Protein AF-0000000081936475 (afdb_homodimer)

InterPro domains:
  IPR003599 Immunoglobulin domain subtype [SM00409] (30-136)
  IPR007110 Immunoglobulin-like domain [PS50835] (38-130)
  IPR013106 Immunoglobulin V-set domain [PF07686] (35-127)
  IPR013783 Immunoglobulin-like fold [G3DSA:2.60.40.10] (23-136)
  IPR036179 Immunoglobulin-like domain superfamily [SSF48726] (33-127)
  IPR051713 T-cell Activation and Immune Regulation Protein [PTHR25466] (17-130)

pLDDT: mean 79.54, std 25.13, range [19.71, 98.71]

Nearest PDB structures (foldseek):
  6yjp-assembly2_D-2  TM=8.979E-01  e=5.588E-06  Homo sapiens
  4zso-assembly1_E  TM=8.859E-01  e=8.998E-06  Homo sapiens
  6yjp-assembly1_C  TM=8.948E-01  e=1.733E-05  Homo sapiens
  6yjp-assembly3_E  TM=8.792E-01  e=2.072E-05  Homo sapiens
  3pv6-assembly1_A  TM=8.811E-01  e=2.477E-05  Homo sapiens

Organism: NCBI:txid47308

Secondary structure (DSSP, 8-state):
-----------------------------EEEEEEETT--EEE--B-PPPPTT--GGG-EEEEEEE-TT--EEEEEEEETTEEEE-STTEEE-HHHHTTTB--EEE-S--GGG-EEEEEEEEEEEEEEEEEEEEEE-HHHHTTS------/------------------------------EEEEEETT--EEE--B-PPPPTT--GGG-EEEEEEE-TT--EEEEEEEETTEEEE-STTEEE-HHHHTTTB--EEE-S--GGG-EEEEEEEEEEEEEEEEEEEEEE-HHHHTTS------

Radius of gyration: 29.64 Å; Cα contacts (8 Å, |Δi|>4): 583; chains: 2; bounding box: 50×84×93 Å

Structure (mmCIF, N/CA/C/O backbone):
data_AF-0000000081936475-model_v1
#
loop_
_entity.id
_entity.type
_entity.pdbx_description
1 polymer 'Ig-like domain-containing protein'
#
loop_
_atom_site.group_PDB
_atom_site.id
_atom_site.type_symbol
_atom_site.label_atom_id
_atom_site.label_alt_id
_atom_site.label_comp_id
_atom_site.label_asym_id
_atom_site.label_entity_id
_atom_site.label_seq_id
_atom_site.pdbx_PDB_ins_code
_atom_site.Cartn_x
_atom_site.Cartn_y
_atom_site.Cartn_z
_atom_site.occupancy
_atom_site.B_iso_or_equiv
_atom_site.auth_seq_id
_atom_site.auth_comp_id
_atom_site.auth_asym_id
_atom_site.auth_atom_id
_atom_site.pdbx_PDB_model_num
ATOM 1 N N . ASN A 1 1 ? 34.699 -39.484 57.781 1 19.71 1 ASN A N 1
ATOM 2 C CA . ASN A 1 1 ? 33.477 -39.649 57.002 1 19.71 1 ASN A CA 1
ATOM 3 C C . ASN A 1 1 ? 32.894 -38.303 56.58 1 19.71 1 ASN A C 1
ATOM 5 O O . ASN A 1 1 ? 31.773 -38.238 56.074 1 19.71 1 ASN A O 1
ATOM 9 N N . LYS A 1 2 ? 33.185 -37.092 57.218 1 23.5 2 LYS A N 1
ATOM 10 C CA . LYS A 1 2 ? 32.326 -35.947 56.928 1 23.5 2 LYS A CA 1
ATOM 11 C C . LYS A 1 2 ? 32.603 -35.391 55.534 1 23.5 2 LYS A C 1
ATOM 13 O O . LYS A 1 2 ? 33.61 -34.712 55.32 1 23.5 2 LYS A O 1
ATOM 18 N N . ARG A 1 3 ? 32.098 -35.961 54.384 1 26.92 3 ARG A N 1
ATOM 19 C CA . ARG A 1 3 ? 32.162 -35.755 52.941 1 26.92 3 ARG A CA 1
ATOM 20 C C . ARG A 1 3 ? 31.329 -34.549 52.521 1 26.92 3 ARG A C 1
ATOM 22 O O . ARG A 1 3 ? 30.845 -34.485 51.389 1 26.92 3 ARG A O 1
ATOM 29 N N . CYS A 1 4 ? 31.021 -33.573 53.464 1 30.24 4 CYS A N 1
ATOM 30 C CA . CYS A 1 4 ? 29.988 -32.682 52.949 1 30.24 4 CYS A CA 1
ATOM 31 C C . CYS A 1 4 ? 30.384 -32.116 51.59 1 30.24 4 CYS A C 1
ATOM 33 O O . CYS A 1 4 ? 31.49 -31.598 51.427 1 30.24 4 CYS A O 1
ATOM 35 N N . GLY A 1 5 ? 29.625 -32.471 50.406 1 28.05 5 GLY A N 1
ATOM 36 C CA . GLY A 1 5 ? 29.425 -32.253 48.982 1 28.05 5 GLY A CA 1
ATOM 37 C C . GLY A 1 5 ? 29.115 -30.809 48.638 1 28.05 5 GLY A C 1
ATOM 38 O O . GLY A 1 5 ? 28.408 -30.125 49.382 1 28.05 5 GLY A O 1
ATOM 39 N N . LEU A 1 6 ? 30.022 -30.027 47.907 1 33.53 6 LEU A N 1
ATOM 40 C CA . LEU A 1 6 ? 30.092 -28.736 47.231 1 33.53 6 LEU A CA 1
ATOM 41 C C . LEU A 1 6 ? 28.965 -28.592 46.214 1 33.53 6 LEU A C 1
ATOM 43 O O . LEU A 1 6 ? 28.97 -29.259 45.177 1 33.53 6 LEU A O 1
ATOM 47 N N . LEU A 1 7 ? 27.681 -28.656 46.602 1 33.29 7 LEU A N 1
ATOM 48 C CA . LEU A 1 7 ? 26.638 -28.447 45.603 1 33.29 7 LEU A CA 1
ATOM 49 C C . LEU A 1 7 ? 26.78 -27.077 44.948 1 33.29 7 LEU A C 1
ATOM 51 O O . LEU A 1 7 ? 26.869 -26.06 45.639 1 33.29 7 LEU A O 1
ATOM 55 N N . ASN A 1 8 ? 27.408 -26.999 43.78 1 36.5 8 ASN A N 1
ATOM 56 C CA . ASN A 1 8 ? 27.45 -25.931 42.786 1 36.5 8 ASN A CA 1
ATOM 57 C C . ASN A 1 8 ? 26.048 -25.492 42.376 1 36.5 8 ASN A C 1
ATOM 59 O O . ASN A 1 8 ? 25.293 -26.274 41.796 1 36.5 8 ASN A O 1
ATOM 63 N N . LYS A 1 9 ? 25.34 -24.673 43.135 1 32.58 9 LYS A N 1
ATOM 64 C CA . LYS A 1 9 ? 24.106 -24.011 42.721 1 32.58 9 LYS A CA 1
ATOM 65 C C . LYS A 1 9 ? 24.299 -23.262 41.406 1 32.58 9 LYS A C 1
ATOM 67 O O . LYS A 1 9 ? 25.047 -22.283 41.347 1 32.58 9 LYS A O 1
ATOM 72 N N . VAL A 1 10 ? 24.431 -24.012 40.262 1 34.92 10 VAL A N 1
ATOM 73 C CA . VAL A 1 10 ? 24.356 -23.345 38.966 1 34.92 10 VAL A CA 1
ATOM 74 C C . VAL A 1 10 ? 23.073 -22.523 38.881 1 34.92 10 VAL A C 1
ATOM 76 O O . VAL A 1 10 ? 21.97 -23.07 38.965 1 34.92 10 VAL A O 1
ATOM 79 N N . CYS A 1 11 ? 23.072 -21.304 39.403 1 34.41 11 CYS A N 1
ATOM 80 C CA . CYS A 1 11 ? 22.058 -20.302 39.094 1 34.41 11 CYS A CA 1
ATOM 81 C C . CYS A 1 11 ? 21.843 -20.188 37.59 1 34.41 11 CYS A C 1
ATOM 83 O O . CYS A 1 11 ? 22.745 -19.775 36.859 1 34.41 11 CYS A O 1
ATOM 85 N N . LEU A 1 12 ? 21.191 -21.186 36.995 1 36.01 12 LEU A N 1
ATOM 86 C CA . LEU A 1 12 ? 20.705 -20.998 35.633 1 36.01 12 LEU A CA 1
ATOM 87 C C . LEU A 1 12 ? 19.95 -19.679 35.502 1 36.01 12 LEU A C 1
ATOM 89 O O . LEU A 1 12 ? 18.913 -19.487 36.141 1 36.01 12 LEU A O 1
ATOM 93 N N . LEU A 1 13 ? 20.678 -18.568 35.246 1 39.71 13 LEU A N 1
ATOM 94 C CA . LEU A 1 13 ? 20.211 -17.3 34.695 1 39.71 13 LEU A CA 1
ATOM 95 C C . LEU A 1 13 ? 19.29 -17.532 33.502 1 39.71 13 LEU A C 1
ATOM 97 O O . LEU A 1 13 ? 19.722 -18.057 32.472 1 39.71 13 LEU A O 1
ATOM 101 N N . PHE A 1 14 ? 18.042 -17.864 33.71 1 42.23 14 PHE A N 1
ATOM 102 C CA . PHE A 1 14 ? 17.009 -17.729 32.689 1 42.23 14 PHE A CA 1
ATOM 103 C C . PHE A 1 14 ? 17.051 -16.344 32.056 1 42.23 14 PHE A C 1
ATOM 105 O O . PHE A 1 14 ? 16.659 -15.357 32.682 1 42.23 14 PHE A O 1
ATOM 112 N N . MET A 1 15 ? 17.934 -16.042 31.047 1 40.06 15 MET A N 1
ATOM 113 C CA . MET A 1 15 ? 17.846 -14.938 30.096 1 40.06 15 MET A CA 1
ATOM 114 C C . MET A 1 15 ? 16.458 -14.867 29.469 1 40.06 15 MET A C 1
ATOM 116 O O . MET A 1 15 ? 16.041 -15.791 28.768 1 40.06 15 MET A O 1
ATOM 120 N N . ASP A 1 16 ? 15.524 -14.2 30.123 1 43.72 16 ASP A N 1
ATOM 121 C CA . ASP A 1 16 ? 14.282 -13.753 29.5 1 43.72 16 ASP A CA 1
ATOM 122 C C . ASP A 1 16 ? 14.551 -13.1 28.146 1 43.72 16 ASP A C 1
ATOM 124 O O . ASP A 1 16 ? 15.181 -12.043 28.075 1 43.72 16 ASP A O 1
ATOM 128 N N . SER A 1 17 ? 14.719 -13.792 27.046 1 43.51 17 SER A N 1
ATOM 129 C CA . SER A 1 17 ? 14.712 -13.231 25.699 1 43.51 17 SER A CA 1
ATOM 130 C C . SER A 1 17 ? 13.538 -12.279 25.502 1 43.51 17 SER A C 1
ATOM 132 O O . SER A 1 17 ? 12.383 -12.709 25.459 1 43.51 17 SER A O 1
ATOM 134 N N . VAL A 1 18 ? 13.594 -11.006 25.928 1 37.42 18 VAL A N 1
ATOM 135 C CA . VAL A 1 18 ? 12.72 -9.902 25.546 1 37.42 18 VAL A CA 1
ATOM 136 C C . VAL A 1 18 ? 12.616 -9.827 24.024 1 37.42 18 VAL A C 1
ATOM 138 O O . VAL A 1 18 ? 13.597 -9.518 23.343 1 37.42 18 VAL A O 1
ATOM 141 N N . THR A 1 19 ? 11.828 -10.704 23.399 1 36.72 19 THR A N 1
ATOM 142 C CA . THR A 1 19 ? 11.407 -10.45 22.026 1 36.72 19 THR A CA 1
ATOM 143 C C . THR A 1 19 ? 10.802 -9.056 21.894 1 36.72 19 THR A C 1
ATOM 145 O O . THR A 1 19 ? 9.763 -8.766 22.49 1 36.72 19 THR A O 1
ATOM 148 N N . LEU A 1 20 ? 11.47 -7.992 21.403 1 33.32 20 LEU A N 1
ATOM 149 C CA . LEU A 1 20 ? 11.029 -6.68 20.943 1 33.32 20 LEU A CA 1
ATOM 150 C C . LEU A 1 20 ? 10.06 -6.812 19.773 1 33.32 20 LEU A C 1
ATOM 152 O O . LEU A 1 20 ? 10.45 -7.237 18.683 1 33.32 20 LEU A O 1
ATOM 156 N N . CYS A 1 21 ? 8.816 -7.108 20.075 1 31.3 21 CYS A N 1
ATOM 157 C CA . CYS A 1 21 ? 7.752 -6.885 19.103 1 31.3 21 CYS A CA 1
ATOM 158 C C . CYS A 1 21 ? 7.764 -5.446 18.601 1 31.3 21 CYS A C 1
ATOM 160 O O . CYS A 1 21 ? 7.557 -4.512 19.378 1 31.3 21 CYS A O 1
ATOM 162 N N . PHE A 1 22 ? 8.418 -5.12 17.493 1 31.76 22 PHE A N 1
ATOM 163 C CA . PHE A 1 22 ? 8.171 -3.832 16.856 1 31.76 22 PHE A CA 1
ATOM 164 C C . PHE A 1 22 ? 6.766 -3.779 16.267 1 31.76 22 PHE A C 1
ATOM 166 O O . PHE A 1 22 ? 6.462 -4.492 15.309 1 31.76 22 PHE A O 1
ATOM 173 N N . VAL A 1 23 ? 5.71 -3.713 17.005 1 35.64 23 VAL A N 1
ATOM 174 C CA . VAL A 1 23 ? 4.449 -3.194 16.484 1 35.64 23 VAL A CA 1
ATOM 175 C C . VAL A 1 23 ? 4.699 -1.889 15.731 1 35.64 23 VAL A C 1
ATOM 177 O O . VAL A 1 23 ? 5.251 -0.939 16.289 1 35.64 23 VAL A O 1
ATOM 180 N N . THR A 1 24 ? 4.968 -1.993 14.528 1 37.17 24 THR A N 1
ATOM 181 C CA . THR A 1 24 ? 4.781 -0.688 13.906 1 37.17 24 THR A CA 1
ATOM 182 C C . THR A 1 24 ? 3.375 -0.159 14.17 1 37.17 24 THR A C 1
ATOM 184 O O . THR A 1 24 ? 2.401 -0.659 13.603 1 37.17 24 THR A O 1
ATOM 187 N N . VAL A 1 25 ? 3.015 0.01 15.403 1 39.71 25 VAL A N 1
ATOM 188 C CA . VAL A 1 25 ? 1.881 0.887 15.674 1 39.71 25 VAL A CA 1
ATOM 189 C C . VAL A 1 25 ? 1.93 2.098 14.745 1 39.71 25 VAL A C 1
ATOM 191 O O . VAL A 1 25 ? 2.901 2.858 14.755 1 39.71 25 VAL A O 1
ATOM 194 N N . VAL A 1 26 ? 1.31 1.918 13.648 1 45.72 26 VAL A N 1
ATOM 195 C CA . VAL A 1 26 ? 0.95 3.21 13.076 1 45.72 26 VAL A CA 1
ATOM 196 C C . VAL A 1 26 ? 0.434 4.137 14.175 1 45.72 26 VAL A C 1
ATOM 198 O O . VAL A 1 26 ? -0.628 3.892 14.753 1 45.72 26 VAL A O 1
ATOM 201 N N . SER A 1 27 ? 1.231 4.535 15.098 1 44.82 27 SER A N 1
ATOM 202 C CA . SER A 1 27 ? 1.033 5.546 16.131 1 44.82 27 SER A CA 1
ATOM 203 C C . SER A 1 27 ? 0.145 6.681 15.631 1 44.82 27 SER A C 1
ATOM 205 O O . SER A 1 27 ? 0.455 7.32 14.623 1 44.82 27 SER A O 1
ATOM 207 N N . SER A 1 28 ? -1.14 6.497 15.633 1 53.86 28 SER A N 1
ATOM 208 C CA . SER A 1 28 ? -1.867 7.756 15.764 1 53.86 28 SER A CA 1
ATOM 209 C C . SER A 1 28 ? -1.128 8.729 16.677 1 53.86 28 SER A C 1
ATOM 211 O O . SER A 1 28 ? -1.422 8.814 17.871 1 53.86 28 SER A O 1
ATOM 213 N N . ASN A 1 29 ? 0.125 8.843 16.539 1 63.07 29 ASN A N 1
ATOM 214 C CA . ASN A 1 29 ? 0.863 9.776 17.384 1 63.07 29 ASN A CA 1
ATOM 215 C C . ASN A 1 29 ? 0.301 11.191 17.279 1 63.07 29 ASN A C 1
ATOM 217 O O . ASN A 1 29 ? 0.285 11.778 16.195 1 63.07 29 ASN A O 1
ATOM 221 N N . THR A 1 30 ? -0.647 11.362 18.136 1 79.41 30 THR A N 1
ATOM 222 C CA . THR A 1 30 ? -1.158 12.721 18.278 1 79.41 30 THR A CA 1
ATOM 223 C C . THR A 1 30 ? -0.128 13.62 18.955 1 79.41 30 THR A C 1
ATOM 225 O O . THR A 1 30 ? 0.429 13.261 19.995 1 79.41 30 THR A O 1
ATOM 228 N N . ALA A 1 31 ? 0.374 14.483 18.193 1 90.55 31 ALA A N 1
ATOM 229 C CA . ALA A 1 31 ? 1.246 15.492 18.789 1 90.55 31 ALA A CA 1
ATOM 230 C C . ALA A 1 31 ? 0.537 16.84 18.887 1 90.55 31 ALA A C 1
ATOM 232 O O . ALA A 1 31 ? -0.459 17.077 18.199 1 90.55 31 ALA A O 1
ATOM 233 N N . PHE A 1 32 ? 0.929 17.605 19.89 1 94.02 32 PHE A N 1
ATOM 234 C CA . PHE A 1 32 ? 0.408 18.948 20.119 1 94.02 32 PHE A CA 1
ATOM 235 C C . PHE A 1 32 ? 1.468 19.999 19.811 1 94.02 32 PHE A C 1
ATOM 237 O O . PHE A 1 32 ? 2.617 19.874 20.24 1 94.02 32 PHE A O 1
ATOM 244 N N . TYR A 1 33 ? 0.977 20.986 19.071 1 96.18 33 TYR A N 1
ATOM 245 C CA . TYR A 1 33 ? 1.871 22.075 18.694 1 96.18 33 TYR A CA 1
ATOM 246 C C . TYR A 1 33 ? 1.286 23.424 19.095 1 96.18 33 TYR A C 1
ATOM 248 O O . TYR A 1 33 ? 0.068 23.614 19.066 1 96.18 33 TYR A O 1
ATOM 256 N N . ARG A 1 34 ? 2.177 24.232 19.486 1 94.75 34 ARG A N 1
ATOM 257 C CA . ARG A 1 34 ? 1.86 25.633 19.741 1 94.75 34 ARG A CA 1
ATOM 258 C C . ARG A 1 34 ? 2.683 26.553 18.846 1 94.75 34 ARG A C 1
ATOM 260 O O . ARG A 1 34 ? 3.882 26.334 18.657 1 94.75 34 ARG A O 1
ATOM 267 N N . ALA A 1 35 ? 1.931 27.57 18.335 1 95.2 35 ALA A N 1
ATOM 268 C CA . ALA A 1 35 ? 2.637 28.489 17.446 1 95.2 35 ALA A CA 1
ATOM 269 C C . ALA A 1 35 ? 2.188 29.929 17.676 1 95.2 35 ALA A C 1
ATOM 271 O O . ALA A 1 35 ? 1.054 30.172 18.098 1 95.2 35 ALA A O 1
ATOM 272 N N . VAL A 1 36 ? 3.151 30.777 17.392 1 94.18 36 VAL A N 1
ATOM 273 C CA . VAL A 1 36 ? 2.847 32.203 17.442 1 94.18 36 VAL A CA 1
ATOM 274 C C . VAL A 1 36 ? 2.483 32.703 16.046 1 94.18 36 VAL A C 1
ATOM 276 O O . VAL A 1 36 ? 3.065 32.265 15.052 1 94.18 36 VAL A O 1
ATOM 279 N N . ILE A 1 37 ? 1.586 33.686 16.058 1 95.65 37 ILE A N 1
ATOM 280 C CA . ILE A 1 37 ? 1.174 34.276 14.789 1 95.65 37 ILE A CA 1
ATOM 281 C C . ILE A 1 37 ? 2.404 34.75 14.017 1 95.65 37 ILE A C 1
ATOM 283 O O . ILE A 1 37 ? 3.305 35.366 14.591 1 95.65 37 ILE A O 1
ATOM 287 N N . GLY A 1 38 ? 2.381 34.443 12.672 1 95.37 38 GLY A N 1
ATOM 288 C CA . GLY A 1 38 ? 3.459 34.884 11.8 1 95.37 38 GLY A CA 1
ATOM 289 C C . GLY A 1 38 ? 4.607 33.896 11.724 1 95.37 38 GLY A C 1
ATOM 290 O O . GLY A 1 38 ? 5.482 34.018 10.864 1 95.37 38 GLY A O 1
ATOM 291 N N . SER A 1 39 ? 4.681 32.84 12.594 1 95.22 39 SER A N 1
ATOM 292 C CA . SER A 1 39 ? 5.752 31.849 12.598 1 95.22 39 SER A CA 1
ATOM 293 C C . SER A 1 39 ? 5.461 30.717 11.618 1 95.22 39 SER A C 1
ATOM 295 O O . SER A 1 39 ? 4.381 30.663 11.026 1 95.22 39 SER A O 1
ATOM 297 N N . ASP A 1 40 ? 6.482 29.935 11.394 1 97.21 40 ASP A N 1
ATOM 298 C CA . ASP A 1 40 ? 6.318 28.685 10.658 1 97.21 40 ASP A CA 1
ATOM 299 C C . ASP A 1 40 ? 6.234 27.494 11.61 1 97.21 40 ASP A C 1
ATOM 301 O O . ASP A 1 40 ? 6.87 27.491 12.665 1 97.21 40 ASP A O 1
ATOM 305 N N . VAL A 1 41 ? 5.472 26.497 11.233 1 97.78 41 VAL A N 1
ATOM 306 C CA . VAL A 1 41 ? 5.356 25.29 12.044 1 97.78 41 VAL A CA 1
ATOM 307 C C . VAL A 1 41 ? 5.47 24.055 11.153 1 97.78 41 VAL A C 1
ATOM 309 O O . VAL A 1 41 ? 5.048 24.077 9.994 1 97.78 41 VAL A O 1
ATOM 312 N N . ILE A 1 42 ? 6.043 23.017 11.719 1 98.15 42 ILE A N 1
ATOM 313 C CA . ILE A 1 42 ? 6.101 21.724 11.045 1 98.15 42 ILE A CA 1
ATOM 314 C C . ILE A 1 42 ? 5.29 20.696 11.83 1 98.15 42 ILE A C 1
ATOM 316 O O . ILE A 1 42 ? 5.576 20.432 13 1 98.15 42 ILE A O 1
ATOM 320 N N . LEU A 1 43 ? 4.304 20.17 11.179 1 98.02 43 LEU A N 1
ATOM 321 C CA . LEU A 1 43 ? 3.506 19.096 11.759 1 98.02 43 LEU A CA 1
ATOM 322 C C . LEU A 1 43 ? 4.015 17.732 11.304 1 98.02 43 LEU A C 1
ATOM 324 O O . LEU A 1 43 ? 3.985 17.42 10.111 1 98.02 43 LEU A O 1
ATOM 328 N N . ARG A 1 44 ? 4.381 16.992 12.22 1 97.11 44 ARG A N 1
ATOM 329 C CA . ARG A 1 44 ? 5.107 15.762 11.92 1 97.11 44 ARG A CA 1
ATOM 330 C C . ARG A 1 44 ? 4.165 14.682 11.399 1 97.11 44 ARG A C 1
ATOM 332 O O . ARG A 1 44 ? 3.074 14.489 11.939 1 97.11 44 ARG A O 1
ATOM 339 N N . CYS A 1 45 ? 4.683 13.976 10.457 1 97.2 45 CYS A N 1
ATOM 340 C CA . CYS A 1 45 ? 4.03 12.799 9.894 1 97.2 45 CYS A CA 1
ATOM 341 C C . CYS A 1 45 ? 5.054 11.845 9.289 1 97.2 45 CYS A C 1
ATOM 343 O O . CYS A 1 45 ? 5.458 12.011 8.137 1 97.2 45 CYS A O 1
ATOM 345 N N . LEU A 1 46 ? 5.428 10.924 10.058 1 94.71 46 LEU A N 1
ATOM 346 C CA . LEU A 1 46 ? 6.321 9.865 9.6 1 94.71 46 LEU A CA 1
ATOM 347 C C . LEU A 1 46 ? 5.555 8.567 9.373 1 94.71 46 LEU A C 1
ATOM 349 O O . LEU A 1 46 ? 4.612 8.261 10.107 1 94.71 46 LEU A O 1
ATOM 353 N N . PHE A 1 47 ? 5.981 7.904 8.367 1 91.89 47 PHE A N 1
ATOM 354 C CA . PHE A 1 47 ? 5.287 6.659 8.06 1 91.89 47 PHE A CA 1
ATOM 355 C C . PHE A 1 47 ? 6.282 5.53 7.823 1 91.89 47 PHE A C 1
ATOM 357 O O . PHE A 1 47 ? 7.493 5.726 7.944 1 91.89 47 PHE A O 1
ATOM 364 N N . THR A 1 48 ? 5.77 4.381 7.71 1 88.46 48 THR A N 1
ATOM 365 C CA . THR A 1 48 ? 6.59 3.183 7.569 1 88.46 48 THR A CA 1
ATOM 366 C C . THR A 1 48 ? 7.501 3.291 6.35 1 88.46 48 THR A C 1
ATOM 368 O O . THR A 1 48 ? 7.057 3.684 5.269 1 88.46 48 THR A O 1
ATOM 371 N N . GLU A 1 49 ? 8.741 2.917 6.51 1 83.97 49 GLU A N 1
ATOM 372 C CA . GLU A 1 49 ? 9.76 3.031 5.47 1 83.97 49 GLU A CA 1
ATOM 373 C C . GLU A 1 49 ? 9.373 2.233 4.228 1 83.97 49 GLU A C 1
ATOM 375 O O . GLU A 1 49 ? 8.992 1.065 4.328 1 83.97 49 GLU A O 1
ATOM 380 N N . LEU A 1 50 ? 9.414 2.901 3.186 1 80.33 50 LEU A N 1
ATOM 381 C CA . LEU A 1 50 ? 9.141 2.308 1.881 1 80.33 50 LEU A CA 1
ATOM 382 C C . LEU A 1 50 ? 10.342 1.511 1.384 1 80.33 50 LEU A C 1
ATOM 384 O O . LEU A 1 50 ? 11.487 1.837 1.708 1 80.33 50 LEU A O 1
ATOM 388 N N . PRO A 1 51 ? 9.946 0.388 0.757 1 72.54 51 PRO A N 1
ATOM 389 C CA . PRO A 1 51 ? 11.079 -0.279 0.113 1 72.54 51 PRO A CA 1
ATOM 390 C C . PRO A 1 51 ? 11.861 0.649 -0.814 1 72.54 51 PRO A C 1
ATOM 392 O O . PRO A 1 51 ? 11.312 1.638 -1.309 1 72.54 51 PRO A O 1
ATOM 395 N N . LEU A 1 52 ? 13.153 0.377 -1.056 1 64.98 52 LEU A N 1
ATOM 396 C CA . LEU A 1 52 ? 14.034 1.147 -1.927 1 64.98 52 LEU A CA 1
ATOM 397 C C . LEU A 1 52 ? 13.425 1.302 -3.317 1 64.98 52 LEU A C 1
ATOM 399 O O . LEU A 1 52 ? 12.744 0.396 -3.805 1 64.98 52 LEU A O 1
ATOM 403 N N . GLN A 1 53 ? 13.36 2.435 -3.869 1 66.66 53 GLN A N 1
ATOM 404 C CA . GLN A 1 53 ? 13.071 2.726 -5.27 1 66.66 53 GLN A CA 1
ATOM 405 C C . GLN A 1 53 ? 11.587 3.01 -5.478 1 66.66 53 GLN A C 1
ATOM 407 O O . GLN A 1 53 ? 11.1 2.996 -6.611 1 66.66 53 GLN A O 1
ATOM 412 N N . GLN A 1 54 ? 10.988 3.331 -4.415 1 74.51 54 GLN A N 1
ATOM 413 C CA . GLN A 1 54 ? 9.605 3.717 -4.677 1 74.51 54 GLN A CA 1
ATOM 414 C C . GLN A 1 54 ? 9.536 5.064 -5.39 1 74.51 54 GLN A C 1
ATOM 416 O O . GLN A 1 54 ? 10.361 5.946 -5.144 1 74.51 54 GLN A O 1
ATOM 421 N N . SER A 1 55 ? 8.595 5.022 -6.4 1 84.73 55 SER A N 1
ATOM 422 C CA . SER A 1 55 ? 8.32 6.26 -7.123 1 84.73 55 SER A CA 1
ATOM 423 C C . SER A 1 55 ? 7.36 7.153 -6.344 1 84.73 55 SER A C 1
ATOM 425 O O . SER A 1 55 ? 6.437 6.661 -5.691 1 84.73 55 SER A O 1
ATOM 427 N N . LEU A 1 56 ? 7.602 8.435 -6.411 1 90.38 56 LEU A N 1
ATOM 428 C CA . LEU A 1 56 ? 6.76 9.446 -5.78 1 90.38 56 LEU A CA 1
ATOM 429 C C . LEU A 1 56 ? 5.326 9.355 -6.29 1 90.38 56 LEU A C 1
ATOM 431 O O . LEU A 1 56 ? 4.382 9.663 -5.558 1 90.38 56 LEU A O 1
ATOM 435 N N . SER A 1 57 ? 5.243 8.825 -7.508 1 91.63 57 SER A N 1
ATOM 436 C CA . SER A 1 57 ? 3.925 8.807 -8.134 1 91.63 57 SER A CA 1
ATOM 437 C C . SER A 1 57 ? 3.019 7.765 -7.485 1 91.63 57 SER A C 1
ATOM 439 O O . SER A 1 57 ? 1.802 7.784 -7.681 1 91.63 57 SER A O 1
ATOM 441 N N . LYS A 1 58 ? 3.57 6.896 -6.639 1 90.17 58 LYS A N 1
ATOM 442 C CA . LYS A 1 58 ? 2.776 5.831 -6.031 1 90.17 58 LYS A CA 1
ATOM 443 C C . LYS A 1 58 ? 2.361 6.198 -4.609 1 90.17 58 LYS A C 1
ATOM 445 O O . LYS A 1 58 ? 1.632 5.448 -3.957 1 90.17 58 LYS A O 1
ATOM 450 N N . ILE A 1 59 ? 2.856 7.347 -4.215 1 93.68 59 ILE A N 1
ATOM 451 C CA . ILE A 1 59 ? 2.551 7.804 -2.864 1 93.68 59 ILE A CA 1
ATOM 452 C C . ILE A 1 59 ? 1.451 8.862 -2.913 1 93.68 59 ILE A C 1
ATOM 454 O O . ILE A 1 59 ? 1.468 9.745 -3.774 1 93.68 59 ILE A O 1
ATOM 458 N N . THR A 1 60 ? 0.467 8.729 -2.097 1 95.64 60 THR A N 1
ATOM 459 C CA . THR A 1 60 ? -0.543 9.762 -1.896 1 95.64 60 THR A CA 1
ATOM 460 C C . THR A 1 60 ? -0.474 10.317 -0.476 1 95.64 60 THR A C 1
ATOM 462 O O . THR A 1 60 ? -0.38 9.556 0.489 1 95.64 60 THR A O 1
ATOM 465 N N . VAL A 1 61 ? -0.474 11.579 -0.377 1 97.92 61 VAL A N 1
ATOM 466 C CA . VAL A 1 61 ? -0.477 12.267 0.91 1 97.92 61 VAL A CA 1
ATOM 467 C C . VAL A 1 61 ? -1.667 13.221 0.984 1 97.92 61 VAL A C 1
ATOM 469 O O . VAL A 1 61 ? -1.909 13.994 0.054 1 97.92 61 VAL A O 1
ATOM 472 N N . GLU A 1 62 ? -2.369 13.148 2.035 1 98.59 62 GLU A N 1
ATOM 473 C CA . GLU A 1 62 ? -3.461 14.081 2.295 1 98.59 62 GLU A CA 1
ATOM 474 C C . GLU A 1 62 ? -3.339 14.701 3.684 1 98.59 62 GLU A C 1
ATOM 476 O O . GLU A 1 62 ? -3.164 13.987 4.674 1 98.59 62 GLU A O 1
ATOM 481 N N . TRP A 1 63 ? -3.41 15.91 3.691 1 98.53 63 TRP A N 1
ATOM 482 C CA . TRP A 1 63 ? -3.547 16.639 4.948 1 98.53 63 TRP A CA 1
ATOM 483 C C . TRP A 1 63 ? -4.883 17.372 5.01 1 98.53 63 TRP A C 1
ATOM 485 O O . TRP A 1 63 ? -5.221 18.136 4.103 1 98.53 63 TRP A O 1
ATOM 495 N N . TYR A 1 64 ? -5.645 17.187 6.038 1 98.65 64 TYR A N 1
ATOM 496 C CA . TYR A 1 64 ? -6.854 17.969 6.271 1 98.65 64 TYR A CA 1
ATOM 497 C C . TYR A 1 64 ? -6.919 18.457 7.713 1 98.65 64 TYR A C 1
ATOM 499 O O . TYR A 1 64 ? -6.239 17.917 8.589 1 98.65 64 TYR A O 1
ATOM 507 N N . ARG A 1 65 ? -7.68 19.444 7.867 1 98.57 65 ARG A N 1
ATOM 508 C CA . ARG A 1 65 ? -7.835 20.096 9.163 1 98.57 65 ARG A CA 1
ATOM 509 C C . ARG A 1 65 ? -9.304 20.163 9.57 1 98.57 65 ARG A C 1
ATOM 511 O O . ARG A 1 65 ? -10.173 20.425 8.736 1 98.57 65 ARG A O 1
ATOM 518 N N . VAL A 1 66 ? -9.517 19.963 10.788 1 98.2 66 VAL A N 1
ATOM 519 C CA . VAL A 1 66 ? -10.825 20.192 11.394 1 98.2 66 VAL A CA 1
ATOM 520 C C . VAL A 1 66 ? -10.735 21.337 12.4 1 98.2 66 VAL A C 1
ATOM 522 O O . VAL A 1 66 ? -9.936 21.286 13.338 1 98.2 66 VAL A O 1
ATOM 525 N N . ASP A 1 67 ? -11.547 22.28 12.148 1 96.54 67 ASP A N 1
ATOM 526 C CA . ASP A 1 67 ? -11.471 23.45 13.016 1 96.54 67 ASP A CA 1
ATOM 527 C C . ASP A 1 67 ? -12.438 23.326 14.192 1 96.54 67 ASP A C 1
ATOM 529 O O . ASP A 1 67 ? -13.022 22.263 14.413 1 96.54 67 ASP A O 1
ATOM 533 N N . ALA A 1 68 ? -12.511 24.387 14.936 1 93.31 68 ALA A N 1
ATOM 534 C CA . ALA A 1 68 ? -13.314 24.395 16.156 1 93.31 68 ALA A CA 1
ATOM 535 C C . ALA A 1 68 ? -14.788 24.148 15.844 1 93.31 68 ALA A C 1
ATOM 537 O O . ALA A 1 68 ? -15.52 23.598 16.67 1 93.31 68 ALA A O 1
ATOM 538 N N . ASN A 1 69 ? -15.234 24.511 14.607 1 95.59 69 ASN A N 1
ATOM 539 C CA . ASN A 1 69 ? -16.615 24.299 14.186 1 95.59 69 ASN A CA 1
ATOM 540 C C . ASN A 1 69 ? -16.808 22.916 13.571 1 95.59 69 ASN A C 1
ATOM 542 O O . ASN A 1 69 ? -17.854 22.633 12.984 1 95.59 69 ASN A O 1
ATOM 546 N N . ARG A 1 70 ? -15.806 22.127 13.58 1 95.12 70 ARG A N 1
ATOM 547 C CA . ARG A 1 70 ? -15.829 20.758 13.078 1 95.12 70 ARG A CA 1
ATOM 548 C C . ARG A 1 70 ? -15.88 20.734 11.554 1 95.12 70 ARG A C 1
ATOM 550 O O . ARG A 1 70 ? -16.318 19.748 10.957 1 95.12 70 ARG A O 1
ATOM 557 N N . ASP A 1 71 ? -15.545 21.897 11.022 1 96.99 71 ASP A N 1
ATOM 558 C CA . ASP A 1 71 ? -15.435 21.922 9.567 1 96.99 71 ASP A CA 1
ATOM 559 C C . ASP A 1 71 ? -14.141 21.258 9.101 1 96.99 71 ASP A C 1
ATOM 561 O O . ASP A 1 71 ? -13.06 21.575 9.601 1 96.99 71 ASP A O 1
ATOM 565 N N . ARG A 1 72 ? -14.312 20.413 8.21 1 97.66 72 ARG A N 1
ATOM 566 C CA . ARG A 1 72 ? -13.156 19.728 7.639 1 97.66 72 ARG A CA 1
ATOM 567 C C . ARG A 1 72 ? -12.686 20.419 6.363 1 97.66 72 ARG A C 1
ATOM 569 O O . ARG A 1 72 ? -13.459 20.575 5.415 1 97.66 72 ARG A O 1
ATOM 576 N N . ASN A 1 73 ? -11.448 20.817 6.336 1 97.87 73 ASN A N 1
ATOM 577 C CA . ASN A 1 73 ? -10.854 21.49 5.186 1 97.87 73 ASN A CA 1
ATOM 578 C C . ASN A 1 73 ? -9.595 20.774 4.706 1 97.87 73 ASN A C 1
ATOM 580 O O . ASN A 1 73 ? -8.739 20.407 5.512 1 97.87 73 ASN A O 1
ATOM 584 N N . SER A 1 74 ? -9.551 20.638 3.405 1 98.47 74 SER A N 1
ATOM 585 C CA . SER A 1 74 ? -8.3 20.138 2.845 1 98.47 74 SER A CA 1
ATOM 586 C C . SER A 1 74 ? -7.201 21.193 2.915 1 98.47 74 SER A C 1
ATOM 588 O O . SER A 1 74 ? -7.447 22.371 2.647 1 98.47 74 SER A O 1
ATOM 590 N N . VAL A 1 75 ? -6.06 20.789 3.286 1 98.71 75 VAL A N 1
ATOM 591 C CA . V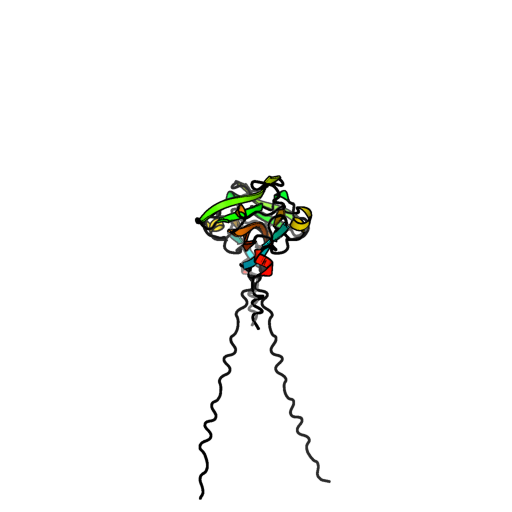AL A 1 75 ? -4.936 21.711 3.418 1 98.71 75 VAL A CA 1
ATOM 592 C C . VAL A 1 75 ? -3.919 21.449 2.309 1 98.71 75 VAL A C 1
ATOM 594 O O . VAL A 1 75 ? -3.387 22.388 1.712 1 98.71 75 VAL A O 1
ATOM 597 N N . TYR A 1 76 ? -3.654 20.166 2.024 1 98.68 76 TYR A N 1
ATOM 598 C CA . TYR A 1 76 ? -2.622 19.723 1.094 1 98.68 76 TYR A CA 1
ATOM 599 C C . TYR A 1 76 ? -2.91 18.314 0.589 1 98.68 76 TYR A C 1
ATOM 601 O O . TYR A 1 76 ? -3.278 17.432 1.369 1 98.68 76 TYR A O 1
ATOM 609 N N . THR A 1 77 ? -2.743 18.105 -0.648 1 98.66 77 THR A N 1
ATOM 610 C CA . THR A 1 77 ? -2.835 16.773 -1.236 1 98.66 77 THR A CA 1
ATOM 611 C C . THR A 1 77 ? -1.695 16.537 -2.222 1 98.66 77 THR A C 1
ATOM 613 O O . THR A 1 77 ? -1.323 17.438 -2.977 1 98.66 77 THR A O 1
ATOM 616 N N . PHE A 1 78 ? -1.073 15.439 -2.138 1 98.33 78 PHE A N 1
ATOM 617 C CA . PHE A 1 78 ? -0.083 14.97 -3.1 1 98.33 78 PHE A CA 1
ATOM 618 C C . PHE A 1 78 ? -0.502 13.632 -3.699 1 98.33 78 PHE A C 1
ATOM 620 O O . PHE A 1 78 ? -0.644 12.641 -2.98 1 98.33 78 PHE A O 1
ATOM 627 N N . GLU A 1 79 ? -0.722 13.641 -4.915 1 95.96 79 GLU A N 1
ATOM 628 C CA . GLU A 1 79 ? -1.162 12.443 -5.624 1 95.96 79 GLU A CA 1
ATOM 629 C C . GLU A 1 79 ? -0.634 12.424 -7.056 1 95.96 79 GLU A C 1
ATOM 631 O O . GLU A 1 79 ? -0.637 13.452 -7.738 1 95.96 79 GLU A O 1
ATOM 636 N N . ASP A 1 80 ? -0.192 11.318 -7.507 1 93.43 80 ASP A N 1
ATOM 637 C CA . ASP A 1 80 ? 0.318 11.129 -8.862 1 93.43 80 ASP A CA 1
ATOM 638 C C . ASP A 1 80 ? 1.454 12.104 -9.162 1 93.43 80 ASP A C 1
ATOM 640 O O . ASP A 1 80 ? 1.52 12.671 -10.255 1 93.43 80 ASP A O 1
ATOM 644 N N . GLY A 1 81 ? 2.254 12.339 -8.164 1 93.89 81 GLY A N 1
ATOM 645 C CA . GLY A 1 81 ? 3.425 13.18 -8.355 1 93.89 81 GLY A CA 1
ATOM 646 C C . GLY A 1 81 ? 3.098 14.661 -8.38 1 93.89 81 GLY A C 1
ATOM 647 O O . GLY A 1 81 ? 3.95 15.485 -8.718 1 93.89 81 GLY A O 1
ATOM 648 N N . ARG A 1 82 ? 1.846 15.037 -8.037 1 96.63 82 ARG A N 1
ATOM 649 C CA . ARG A 1 82 ? 1.426 16.434 -8.093 1 96.63 82 ARG A CA 1
ATOM 650 C C . ARG A 1 82 ? 0.852 16.888 -6.755 1 96.63 82 ARG A C 1
ATOM 652 O O . ARG A 1 82 ? 0.1 16.15 -6.114 1 96.63 82 ARG A O 1
ATOM 659 N N . ALA A 1 83 ? 1.262 18.054 -6.436 1 97.24 83 ALA A N 1
ATOM 660 C CA . ALA A 1 83 ? 0.775 18.643 -5.191 1 97.24 83 ALA A CA 1
ATOM 661 C C . ALA A 1 83 ? -0.365 19.623 -5.457 1 97.24 83 ALA A C 1
ATOM 663 O O . ALA A 1 83 ? -0.329 20.376 -6.433 1 97.24 83 ALA A O 1
ATOM 664 N N . LEU A 1 84 ? -1.385 19.531 -4.733 1 98.33 84 LEU A N 1
ATOM 665 C CA . LEU A 1 84 ? -2.444 20.532 -4.665 1 98.33 84 LEU A CA 1
ATOM 666 C C . LEU A 1 84 ? -2.449 21.227 -3.307 1 98.33 84 LEU A C 1
ATOM 668 O O . LEU A 1 84 ? -2.73 20.597 -2.284 1 98.33 84 LEU A O 1
ATOM 672 N N . VAL A 1 85 ? -2.174 22.482 -3.364 1 98.54 85 VAL A N 1
ATOM 673 C CA . VAL A 1 85 ? -2.059 23.269 -2.14 1 98.54 85 VAL A CA 1
ATOM 674 C C . VAL A 1 85 ? -3.315 24.117 -1.951 1 98.54 85 VAL A C 1
ATOM 676 O 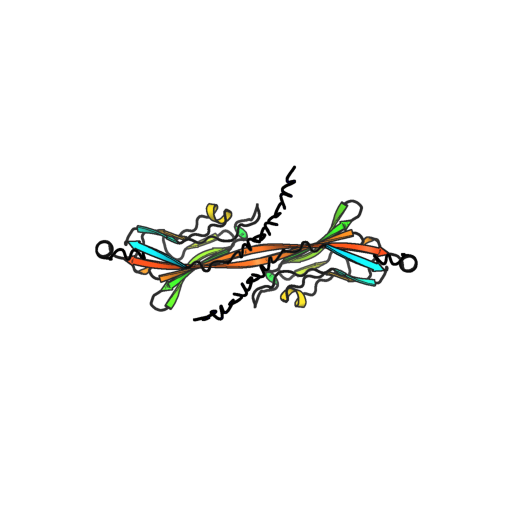O . VAL A 1 85 ? -3.621 24.979 -2.778 1 98.54 85 VAL A O 1
ATOM 679 N N . LYS A 1 86 ? -4.034 23.893 -0.878 1 98.52 86 LYS A N 1
ATOM 680 C CA . LYS A 1 86 ? -5.27 24.631 -0.635 1 98.52 86 LYS A CA 1
ATOM 681 C C . LYS A 1 86 ? -5.058 25.734 0.397 1 98.52 86 LYS A C 1
ATOM 683 O O . LYS A 1 86 ? -5.74 26.761 0.365 1 98.52 86 LYS A O 1
ATOM 688 N N . ARG A 1 87 ? -4.187 25.497 1.303 1 98.11 87 ARG A N 1
ATOM 689 C CA . ARG A 1 87 ? -3.75 26.532 2.234 1 98.11 87 ARG A CA 1
ATOM 690 C C . ARG A 1 87 ? -2.423 27.141 1.794 1 98.11 87 ARG A C 1
ATOM 692 O O . ARG A 1 87 ? -1.387 26.473 1.827 1 98.11 87 ARG A O 1
ATOM 699 N N . VAL A 1 88 ? -2.474 28.389 1.47 1 96.96 88 VAL A N 1
ATOM 700 C CA . VAL A 1 88 ? -1.271 29.081 1.02 1 96.96 88 VAL A CA 1
ATOM 701 C C . VAL A 1 88 ? -0.17 28.937 2.068 1 96.96 88 VAL A C 1
ATOM 703 O O . VAL A 1 88 ? -0.41 29.137 3.261 1 96.96 88 VAL A O 1
ATOM 706 N N . GLY A 1 89 ? 1.04 28.532 1.624 1 97.77 89 GLY A N 1
ATOM 707 C CA . GLY A 1 89 ? 2.176 28.374 2.519 1 97.77 89 GLY A CA 1
ATOM 708 C C . GLY A 1 89 ? 2.31 26.967 3.07 1 97.77 89 GLY A C 1
ATOM 709 O O . GLY A 1 89 ? 3.26 26.668 3.797 1 97.77 89 GLY A O 1
ATOM 710 N N . ALA A 1 90 ? 1.384 26.096 2.769 1 98.7 90 ALA A N 1
ATOM 711 C CA . ALA A 1 90 ? 1.492 24.69 3.149 1 98.7 90 ALA A CA 1
ATOM 712 C C . ALA A 1 90 ? 2.394 23.928 2.182 1 98.7 90 ALA A C 1
ATOM 714 O O . ALA A 1 90 ? 2.276 24.078 0.964 1 98.7 90 ALA A O 1
ATOM 715 N N . GLU A 1 91 ? 3.312 23.046 2.793 1 98.29 91 GLU A N 1
ATOM 716 C CA . GLU A 1 91 ? 4.251 22.327 1.936 1 98.29 91 GLU A CA 1
ATOM 717 C C . GLU A 1 91 ? 4.66 20.996 2.561 1 98.29 91 GLU A C 1
ATOM 719 O O . GLU A 1 91 ? 4.906 20.92 3.766 1 98.29 91 GLU A O 1
ATOM 724 N N . VAL A 1 92 ? 4.673 20.014 1.701 1 98.35 92 VAL A N 1
ATOM 725 C CA . VAL A 1 92 ? 5.338 18.757 2.027 1 98.35 92 VAL A CA 1
ATOM 726 C C . VAL A 1 92 ? 6.597 18.603 1.177 1 98.35 92 VAL A C 1
ATOM 728 O O . VAL A 1 92 ? 6.557 18.783 -0.042 1 98.35 92 VAL A O 1
ATOM 731 N N . ASN A 1 93 ? 7.72 18.308 1.868 1 96.99 93 ASN A N 1
ATOM 732 C CA . ASN A 1 93 ? 8.973 18.129 1.142 1 96.99 93 ASN A CA 1
ATOM 733 C C . ASN A 1 93 ? 8.995 16.808 0.379 1 96.99 93 ASN A C 1
ATOM 735 O O . ASN A 1 93 ? 9.052 15.737 0.986 1 96.99 93 ASN A O 1
ATOM 739 N N . GLN A 1 94 ? 9.041 16.919 -0.873 1 94.27 94 GLN A N 1
ATOM 740 C CA . GLN A 1 94 ? 8.914 15.729 -1.708 1 94.27 94 GLN A CA 1
ATOM 741 C C . GLN A 1 94 ? 10.148 14.84 -1.59 1 94.27 94 GLN A C 1
ATOM 743 O O . GLN A 1 94 ? 10.051 13.616 -1.707 1 94.27 94 GLN A O 1
ATOM 748 N N . THR A 1 95 ? 11.308 15.457 -1.301 1 92.86 95 THR A N 1
ATOM 749 C CA . THR A 1 95 ? 12.513 14.664 -1.085 1 92.86 95 THR A CA 1
ATOM 750 C C . THR A 1 95 ? 12.406 13.861 0.209 1 92.86 95 THR A C 1
ATOM 752 O O . THR A 1 95 ? 12.785 12.689 0.252 1 92.86 95 THR A O 1
ATOM 755 N N . ARG A 1 96 ? 11.842 14.482 1.193 1 94.14 96 ARG A N 1
ATOM 756 C CA . ARG A 1 96 ? 11.688 13.811 2.479 1 94.14 96 ARG A CA 1
ATOM 757 C C . ARG A 1 96 ? 10.614 12.73 2.408 1 94.14 96 ARG A C 1
ATOM 759 O O . ARG A 1 96 ? 10.676 11.738 3.137 1 94.14 96 ARG A O 1
ATOM 766 N N . LEU A 1 97 ? 9.683 12.9 1.442 1 93.28 97 LEU A N 1
ATOM 767 C CA . LEU A 1 97 ? 8.635 11.907 1.229 1 93.28 97 LEU A CA 1
ATOM 768 C C . LEU A 1 97 ? 9.234 10.556 0.854 1 93.28 97 LEU A C 1
ATOM 770 O O . LEU A 1 97 ? 8.746 9.512 1.294 1 93.28 97 LEU A O 1
ATOM 774 N N . LEU A 1 98 ? 10.303 10.621 0.137 1 90.99 98 LEU A N 1
ATOM 775 C CA . LEU A 1 98 ? 10.974 9.395 -0.281 1 90.99 98 LEU A CA 1
ATOM 776 C C . LEU A 1 98 ? 11.646 8.711 0.906 1 90.99 98 LEU A C 1
ATOM 778 O O . LEU A 1 98 ? 12.028 7.542 0.819 1 90.99 98 LEU A O 1
ATOM 782 N N . HIS A 1 99 ? 11.8 9.482 1.963 1 92.16 99 HIS A N 1
ATOM 783 C CA . HIS A 1 99 ? 12.409 8.955 3.18 1 92.16 99 HIS A CA 1
ATOM 784 C C . HIS A 1 99 ? 11.381 8.824 4.298 1 92.16 99 HIS A C 1
ATOM 786 O O . HIS A 1 99 ? 11.703 9.033 5.47 1 92.16 99 HIS A O 1
ATOM 792 N N . SER A 1 100 ? 10.093 8.631 3.93 1 93.51 100 SER A N 1
ATOM 793 C CA . SER A 1 100 ? 8.995 8.281 4.824 1 93.51 100 SER A CA 1
ATOM 794 C C . SER A 1 100 ? 8.64 9.442 5.746 1 93.51 100 SER A C 1
ATOM 796 O O . SER A 1 100 ? 8.324 9.236 6.919 1 93.51 100 SER A O 1
ATOM 798 N N . ASP A 1 101 ? 8.871 10.625 5.253 1 95 101 ASP A N 1
ATOM 799 C CA . ASP A 1 101 ? 8.537 11.836 5.997 1 95 101 ASP A CA 1
ATOM 800 C C . ASP A 1 101 ? 7.55 12.703 5.221 1 95 101 ASP A C 1
ATOM 802 O O . ASP A 1 101 ? 7.932 13.391 4.272 1 95 101 ASP A O 1
ATOM 806 N N . ALA A 1 102 ? 6.32 12.688 5.678 1 97.39 102 ALA A N 1
ATOM 807 C CA . ALA A 1 102 ? 5.26 13.452 5.026 1 97.39 102 ALA A CA 1
ATOM 808 C C . ALA A 1 102 ? 4.856 14.659 5.868 1 97.39 102 ALA A C 1
ATOM 810 O O . ALA A 1 102 ? 3.718 15.126 5.789 1 97.39 102 ALA A O 1
ATOM 811 N N . SER A 1 103 ? 5.752 15.138 6.618 1 97.42 103 SER A N 1
ATOM 812 C CA . SER A 1 103 ? 5.469 16.258 7.509 1 97.42 103 SER A CA 1
ATOM 813 C C . SER A 1 103 ? 5.02 17.488 6.725 1 97.42 103 SER A C 1
ATOM 815 O O . SER A 1 103 ? 5.472 17.712 5.6 1 97.42 103 SER A O 1
ATOM 817 N N . LEU A 1 104 ? 4.195 18.27 7.36 1 98.6 104 LEU A N 1
ATOM 818 C CA . LEU A 1 104 ? 3.626 19.464 6.744 1 98.6 104 LEU A CA 1
ATOM 819 C C . LEU A 1 104 ? 4.236 20.727 7.342 1 98.6 104 LEU A C 1
ATOM 821 O O . LEU A 1 104 ? 4.242 20.901 8.563 1 98.6 104 LEU A O 1
ATOM 825 N N . THR A 1 105 ? 4.769 21.564 6.529 1 98.62 105 THR A N 1
ATOM 826 C CA . THR A 1 105 ? 5.204 22.894 6.941 1 98.62 105 THR A CA 1
ATOM 827 C C . THR A 1 105 ? 4.118 23.929 6.661 1 98.62 105 THR A C 1
ATOM 829 O O . THR A 1 105 ? 3.613 24.019 5.54 1 98.62 105 THR A O 1
ATOM 832 N N . LEU A 1 106 ? 3.689 24.637 7.646 1 98.67 106 LEU A N 1
ATOM 833 C CA . LEU A 1 106 ? 2.815 25.797 7.505 1 98.67 106 LEU A CA 1
ATOM 834 C C . LEU A 1 106 ? 3.596 27.092 7.704 1 98.67 106 LEU A C 1
ATOM 836 O O . LEU A 1 106 ? 4.132 27.339 8.787 1 98.67 106 LEU A O 1
ATOM 840 N N . ARG A 1 107 ? 3.59 27.874 6.662 1 98.33 107 ARG A N 1
ATOM 841 C CA . ARG A 1 107 ? 4.289 29.151 6.757 1 98.33 107 ARG A CA 1
ATOM 842 C C . ARG A 1 107 ? 3.335 30.269 7.166 1 98.33 107 ARG A C 1
ATOM 844 O O . ARG A 1 107 ? 2.164 30.264 6.782 1 98.33 107 ARG A O 1
ATOM 851 N N . ASN A 1 108 ? 3.811 31.228 7.927 1 97.55 108 ASN A N 1
ATOM 852 C CA . ASN A 1 108 ? 3.066 32.416 8.331 1 97.55 108 ASN A CA 1
ATOM 853 C C . ASN A 1 108 ? 1.714 32.051 8.939 1 97.55 108 ASN A C 1
ATOM 855 O O . ASN A 1 108 ? 0.672 32.51 8.467 1 97.55 108 ASN A O 1
ATOM 859 N N . VAL A 1 109 ? 1.78 31.389 10.039 1 97.79 109 VAL A N 1
ATOM 860 C CA . VAL A 1 109 ? 0.59 30.822 10.664 1 97.79 109 VAL A CA 1
ATOM 861 C C . VAL A 1 109 ? -0.281 31.941 11.23 1 97.79 109 VAL A C 1
ATOM 863 O O . VAL A 1 109 ? 0.233 32.918 11.781 1 97.79 109 VAL A O 1
ATOM 866 N N . THR A 1 110 ? -1.619 31.792 11.096 1 96.74 110 THR A N 1
ATOM 867 C CA . THR A 1 110 ? -2.613 32.703 11.653 1 96.74 110 THR A CA 1
ATOM 868 C C . THR A 1 110 ? -3.601 31.95 12.539 1 96.74 110 THR A C 1
ATOM 870 O O . THR A 1 110 ? -3.549 30.722 12.632 1 96.74 110 THR A O 1
ATOM 873 N N . VAL A 1 111 ? -4.478 32.59 13.188 1 95.71 111 VAL A N 1
ATOM 874 C CA . VAL A 1 111 ? -5.471 31.994 14.076 1 95.71 111 VAL A CA 1
ATOM 875 C C . VAL A 1 111 ? -6.375 31.053 13.282 1 95.71 111 VAL A C 1
ATOM 877 O O . VAL A 1 111 ? -6.856 30.05 13.814 1 95.71 111 VAL A O 1
ATOM 880 N N . ARG A 1 112 ? -6.549 31.315 11.973 1 96.09 112 ARG A N 1
ATOM 881 C CA . ARG A 1 112 ? -7.401 30.491 11.121 1 96.09 112 ARG A CA 1
ATOM 882 C C . ARG A 1 112 ? -6.813 29.095 10.945 1 96.09 112 ARG A C 1
ATOM 884 O O . ARG A 1 112 ? -7.501 28.179 10.491 1 96.09 112 ARG A O 1
ATOM 891 N N . ASP A 1 113 ? -5.541 29.015 11.256 1 97.83 113 ASP A N 1
ATOM 892 C CA . ASP A 1 113 ? -4.872 27.729 11.086 1 97.83 113 ASP A CA 1
ATOM 893 C C . ASP A 1 113 ? -5.085 26.833 12.304 1 97.83 113 ASP A C 1
ATOM 895 O O . ASP A 1 113 ? -4.705 25.661 12.294 1 97.83 113 ASP A O 1
ATOM 899 N N . GLU A 1 114 ? -5.574 27.257 13.368 1 97.28 114 GLU A N 1
ATOM 900 C CA . GLU A 1 114 ? -5.812 26.426 14.544 1 97.28 114 GLU A CA 1
ATOM 901 C C . GLU A 1 114 ? -6.738 25.258 14.216 1 97.28 114 GLU A C 1
ATOM 903 O O . GLU A 1 114 ? -7.705 25.417 13.468 1 97.28 114 GLU A O 1
ATOM 908 N N . GLY A 1 115 ? -6.414 24.113 14.863 1 97.76 115 GLY A N 1
ATOM 909 C CA . GLY A 1 115 ? -7.275 22.96 14.651 1 97.76 115 GLY A CA 1
ATOM 910 C C . GLY A 1 115 ? -6.537 21.639 14.749 1 97.76 115 GLY A C 1
ATOM 911 O O . GLY A 1 115 ? -5.4 21.59 15.223 1 97.76 115 GLY A O 1
ATOM 912 N N . THR A 1 116 ? -7.224 20.593 14.481 1 97.85 116 THR A N 1
ATOM 913 C CA . THR A 1 116 ? -6.677 19.242 14.433 1 97.85 116 THR A CA 1
ATOM 914 C C . THR A 1 116 ? -6.358 18.837 12.997 1 97.85 116 THR A C 1
ATOM 916 O O . THR A 1 116 ? -7.239 18.843 12.135 1 97.85 116 THR A O 1
ATOM 919 N N . TYR A 1 117 ? -5.076 18.549 12.84 1 98.07 117 TYR A N 1
ATOM 920 C CA . TYR A 1 117 ? -4.595 18.162 11.518 1 98.07 117 TYR A CA 1
ATOM 921 C C . TYR A 1 117 ? -4.395 16.654 11.431 1 98.07 117 TYR A C 1
ATOM 923 O O . TYR A 1 117 ? -3.763 16.054 12.304 1 98.07 117 TYR A O 1
ATOM 931 N N . THR A 1 118 ? -4.818 16.118 10.35 1 98 118 THR A N 1
ATOM 932 C CA . THR A 1 118 ? -4.634 14.689 10.125 1 98 118 THR A CA 1
ATOM 933 C C . THR A 1 118 ? -3.919 14.438 8.8 1 98 118 THR A C 1
ATOM 935 O O . THR A 1 118 ? -4.31 14.982 7.765 1 98 118 THR A O 1
ATOM 938 N N . CYS A 1 119 ? -2.904 13.714 8.948 1 98.32 119 CYS A N 1
ATOM 939 C CA . CYS A 1 119 ? -2.143 13.246 7.795 1 98.32 119 CYS A CA 1
ATOM 940 C C . CYS A 1 119 ? -2.551 11.829 7.412 1 98.32 119 CYS A C 1
ATOM 942 O O . CYS A 1 119 ? -2.548 10.928 8.253 1 98.32 119 CYS A O 1
ATOM 944 N N . ARG A 1 120 ? -2.898 11.64 6.198 1 96.81 120 ARG A N 1
ATOM 945 C CA . ARG A 1 120 ? -3.168 10.314 5.653 1 96.81 120 ARG A CA 1
ATOM 946 C C . ARG A 1 120 ? -2.201 9.979 4.522 1 96.81 120 ARG A C 1
ATOM 948 O O . ARG A 1 120 ? -2.099 10.723 3.545 1 96.81 120 ARG A O 1
ATOM 955 N N . ILE A 1 121 ? -1.468 8.9 4.648 1 96.13 121 ILE A N 1
ATOM 956 C CA . ILE A 1 121 ? -0.501 8.46 3.648 1 96.13 121 ILE A CA 1
ATOM 957 C C . ILE A 1 121 ? -0.94 7.12 3.062 1 96.13 121 ILE A C 1
ATOM 959 O O . ILE A 1 121 ? -1.241 6.18 3.801 1 96.13 121 ILE A O 1
ATOM 963 N N . ILE A 1 122 ? -0.963 7.074 1.82 1 93.46 122 ILE A N 1
ATOM 964 C CA . ILE A 1 122 ? -1.3 5.84 1.119 1 93.46 122 ILE A CA 1
ATOM 965 C C . ILE A 1 122 ? -0.098 5.362 0.308 1 93.46 122 ILE A C 1
ATOM 967 O O . ILE A 1 122 ? 0.368 6.063 -0.594 1 93.46 122 ILE A O 1
ATOM 971 N N . THR A 1 123 ? 0.465 4.273 0.629 1 92.43 123 THR A N 1
ATOM 972 C CA . THR A 1 123 ? 1.62 3.703 -0.055 1 92.43 123 THR A CA 1
ATOM 973 C C . THR A 1 123 ? 1.341 2.264 -0.481 1 92.43 123 THR A C 1
ATOM 975 O O . THR A 1 123 ? 0.544 1.568 0.15 1 92.43 123 THR A O 1
ATOM 978 N N . PRO A 1 124 ? 2.053 1.919 -1.508 1 90.75 124 PRO A N 1
ATOM 979 C CA . PRO A 1 124 ? 1.919 0.511 -1.888 1 90.75 124 PRO A CA 1
ATOM 980 C C . PRO A 1 124 ? 2.738 -0.421 -0.997 1 90.75 124 PRO A C 1
ATOM 982 O O . PRO A 1 124 ? 3.842 -0.065 -0.575 1 90.75 124 PRO A O 1
ATOM 985 N N . VAL A 1 125 ? 2.205 -1.573 -0.707 1 89.37 125 VAL A N 1
ATOM 986 C CA . VAL A 1 125 ? 2.91 -2.639 -0.003 1 89.37 125 VAL A CA 1
ATOM 987 C C . VAL A 1 125 ? 2.942 -3.897 -0.868 1 89.37 125 VAL A C 1
ATOM 989 O O . VAL A 1 125 ? 1.944 -4.247 -1.503 1 89.37 125 VAL A O 1
ATOM 992 N N . VAL A 1 126 ? 4.098 -4.526 -0.858 1 91.5 126 VAL A N 1
ATOM 993 C CA . VAL A 1 126 ? 4.267 -5.748 -1.636 1 91.5 126 VAL A CA 1
ATOM 994 C C . VAL A 1 126 ? 4.382 -6.947 -0.698 1 91.5 126 VAL A C 1
ATOM 996 O O . VAL A 1 126 ? 5.188 -6.937 0.236 1 91.5 126 VAL A O 1
ATOM 999 N N . GLU A 1 127 ? 3.62 -7.883 -0.892 1 91.77 127 GLU A N 1
ATOM 1000 C CA . GLU A 1 127 ? 3.746 -9.183 -0.239 1 91.77 127 GLU A CA 1
ATOM 1001 C C . GLU A 1 127 ? 4.017 -10.288 -1.255 1 91.77 127 GLU A C 1
ATOM 1003 O O . GLU A 1 127 ? 3.46 -10.278 -2.355 1 91.77 12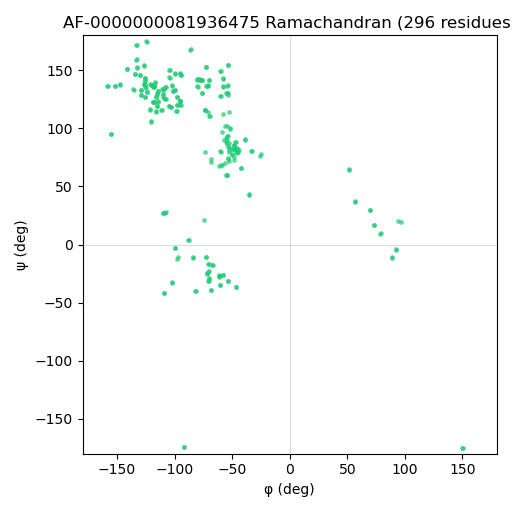7 GLU A O 1
ATOM 1008 N N . THR A 1 128 ? 4.916 -11.199 -0.841 1 94.96 128 THR A N 1
ATOM 1009 C CA . THR A 1 128 ? 5.307 -12.271 -1.749 1 94.96 128 THR A CA 1
ATOM 1010 C C . THR A 1 128 ? 5.129 -13.634 -1.087 1 94.96 128 THR A C 1
ATOM 1012 O O . THR A 1 128 ? 5.417 -13.795 0.101 1 94.96 128 THR A O 1
ATOM 1015 N N . VAL A 1 129 ? 4.638 -14.568 -1.753 1 95.56 129 VAL A N 1
ATOM 1016 C CA . VAL A 1 129 ? 4.512 -15.964 -1.347 1 95.56 129 VAL A CA 1
ATOM 1017 C C . VAL A 1 129 ? 5.079 -16.872 -2.437 1 95.56 129 VAL A C 1
ATOM 1019 O O . VAL A 1 129 ? 4.8 -16.678 -3.623 1 95.56 129 VAL A O 1
ATOM 1022 N N . THR A 1 130 ? 5.903 -17.841 -2.043 1 96.34 130 THR A N 1
ATOM 1023 C CA . THR A 1 130 ? 6.511 -18.75 -3.009 1 96.34 130 THR A CA 1
ATOM 1024 C C . THR A 1 130 ? 6.075 -20.189 -2.747 1 96.34 130 THR A C 1
ATOM 1026 O O . THR A 1 130 ? 6.009 -20.622 -1.595 1 96.34 130 THR A O 1
ATOM 1029 N N . ASN A 1 131 ? 5.766 -20.835 -3.798 1 97 131 ASN A N 1
ATOM 1030 C CA . ASN A 1 131 ? 5.355 -22.235 -3.78 1 97 131 ASN A CA 1
ATOM 1031 C C . ASN A 1 131 ? 6.135 -23.062 -4.797 1 97 131 ASN A C 1
ATOM 1033 O O . ASN A 1 131 ? 6.481 -22.568 -5.871 1 97 131 ASN A O 1
ATOM 1037 N N . THR A 1 132 ? 6.366 -24.252 -4.435 1 97 132 THR A N 1
ATOM 1038 C CA . THR A 1 132 ? 6.971 -25.167 -5.397 1 97 132 THR A CA 1
ATOM 1039 C C . THR A 1 132 ? 5.971 -26.234 -5.831 1 97 132 THR A C 1
ATOM 1041 O O . THR A 1 132 ? 5.299 -26.84 -4.994 1 97 132 THR A O 1
ATOM 1044 N N . LEU A 1 133 ? 5.899 -26.471 -7.158 1 97.59 133 LEU A N 1
ATOM 1045 C CA . LEU A 1 133 ? 4.997 -27.472 -7.716 1 97.59 133 LEU A CA 1
ATOM 1046 C C . LEU A 1 133 ? 5.777 -28.56 -8.447 1 97.59 133 LEU A C 1
ATOM 1048 O O . LEU A 1 133 ? 6.582 -28.263 -9.332 1 97.59 133 LEU A O 1
ATOM 1052 N N . LYS A 1 134 ? 5.568 -29.749 -8.018 1 95.54 134 LYS A N 1
ATOM 1053 C CA . LYS A 1 134 ? 6.063 -30.927 -8.725 1 95.54 134 LYS A CA 1
ATOM 1054 C C . LYS A 1 134 ? 4.92 -31.689 -9.39 1 95.54 134 LYS A C 1
ATOM 1056 O O . LYS A 1 134 ? 3.867 -31.895 -8.782 1 95.54 134 LYS A O 1
ATOM 1061 N N . VAL A 1 135 ? 5.18 -32.069 -10.631 1 95.69 135 VAL A N 1
ATOM 1062 C CA . VAL A 1 135 ? 4.142 -32.752 -11.397 1 95.69 135 VAL A CA 1
ATOM 1063 C C . VAL A 1 135 ? 4.616 -34.154 -11.774 1 95.69 135 VAL A C 1
ATOM 1065 O O . VAL A 1 135 ? 5.738 -34.328 -12.254 1 95.69 135 VAL A O 1
ATOM 1068 N N . PHE A 1 136 ? 3.692 -35.08 -11.584 1 91.59 136 PHE A N 1
ATOM 1069 C CA . PHE A 1 136 ? 4.063 -36.462 -11.865 1 91.59 136 PHE A CA 1
ATOM 1070 C C . PHE A 1 136 ? 2.995 -37.15 -12.705 1 91.59 136 PHE A C 1
ATOM 1072 O O . PHE A 1 136 ? 1.838 -36.725 -12.717 1 91.59 136 PHE A O 1
ATOM 1079 N N . GLY A 1 137 ? 3.474 -38.134 -13.466 1 88.3 137 GLY A N 1
ATOM 1080 C CA . GLY A 1 137 ? 2.518 -38.984 -14.157 1 88.3 137 GLY A CA 1
ATOM 1081 C C . GLY A 1 137 ? 1.781 -39.931 -13.229 1 88.3 137 GLY A C 1
ATOM 1082 O O . GLY A 1 137 ? 2.176 -40.11 -12.075 1 88.3 137 GLY A O 1
ATOM 1083 N N . MET A 1 138 ? 0.557 -40.345 -13.584 1 74.53 138 MET A N 1
ATOM 1084 C CA . MET A 1 138 ? -0.289 -41.241 -12.801 1 74.53 138 MET A CA 1
ATOM 1085 C C . MET A 1 138 ? 0.506 -42.441 -12.299 1 74.53 138 MET A C 1
ATOM 1087 O O . MET A 1 138 ? 0.316 -42.888 -11.167 1 74.53 138 MET A O 1
ATOM 1091 N N . ASP A 1 139 ? 1.424 -42.93 -13.083 1 69.19 139 ASP A N 1
ATOM 1092 C CA . ASP A 1 139 ? 2.132 -44.153 -12.718 1 69.19 139 ASP A CA 1
ATOM 1093 C C . ASP A 1 139 ? 3.09 -43.908 -11.555 1 69.19 139 ASP A C 1
ATOM 1095 O O . ASP A 1 139 ? 3.3 -44.79 -10.72 1 69.19 139 ASP A O 1
ATOM 1099 N N . ILE A 1 140 ? 3.657 -42.786 -11.396 1 60.66 140 ILE A N 1
ATOM 1100 C CA . ILE A 1 140 ? 4.725 -42.517 -10.44 1 60.66 140 ILE A CA 1
ATOM 1101 C C . ILE A 1 140 ? 4.128 -42.263 -9.057 1 60.66 140 ILE A C 1
ATOM 1103 O O . ILE A 1 140 ? 4.725 -42.623 -8.04 1 60.66 140 ILE A O 1
ATOM 1107 N N . LEU A 1 141 ? 3.011 -41.563 -8.858 1 59.72 141 LEU A N 1
ATOM 1108 C CA . LEU A 1 141 ? 2.47 -41.288 -7.531 1 59.72 141 LE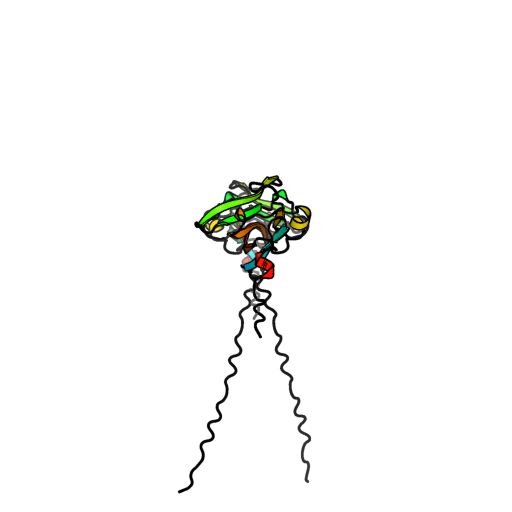U A CA 1
ATOM 1109 C C . LEU A 1 141 ? 2.302 -42.578 -6.735 1 59.72 141 LEU A C 1
ATOM 1111 O O . LEU A 1 141 ? 2.471 -42.586 -5.514 1 59.72 141 LEU A O 1
ATOM 1115 N N . LEU A 1 142 ? 2.03 -43.624 -7.492 1 56.58 142 LEU A N 1
ATOM 1116 C CA . LEU A 1 142 ? 1.887 -44.893 -6.786 1 56.58 142 LEU A CA 1
ATOM 1117 C C . LEU A 1 142 ? 3.233 -45.375 -6.256 1 56.58 142 LEU A C 1
ATOM 1119 O O . LEU A 1 142 ? 3.286 -46.231 -5.371 1 56.58 142 LEU A O 1
ATOM 1123 N N . SER A 1 143 ? 4.236 -44.9 -6.865 1 55.59 143 SER A N 1
ATOM 1124 C CA . SER A 1 143 ? 5.502 -45.469 -6.414 1 55.59 143 SER A CA 1
ATOM 1125 C C . SER A 1 143 ? 6.188 -44.557 -5.402 1 55.59 143 SER A C 1
ATOM 1127 O O . SER A 1 143 ? 7.295 -44.849 -4.946 1 55.59 143 SER A O 1
ATOM 1129 N N . THR A 1 144 ? 5.741 -43.317 -5.233 1 56.61 144 THR A N 1
ATOM 1130 C CA . THR A 1 144 ? 6.524 -42.447 -4.363 1 56.61 144 THR A CA 1
ATOM 1131 C C . THR A 1 144 ? 6.331 -42.83 -2.898 1 56.61 144 THR A C 1
ATOM 1133 O O . THR A 1 144 ? 5.199 -42.905 -2.415 1 56.61 144 THR A O 1
ATOM 1136 N N . PRO A 1 145 ? 7.293 -43.27 -2.201 1 50.93 145 PRO A N 1
ATOM 1137 C CA . PRO A 1 145 ? 7.244 -43.6 -0.775 1 50.93 145 PRO A CA 1
ATOM 1138 C C . PRO A 1 145 ? 6.78 -42.428 0.087 1 50.93 145 PRO A C 1
ATOM 1140 O O . PRO A 1 145 ? 7.033 -41.269 -0.253 1 50.93 145 PRO A O 1
ATOM 1143 N N . THR A 1 146 ? 5.525 -42.327 0.576 1 48.24 146 THR A N 1
ATOM 1144 C CA . THR A 1 146 ? 5.054 -41.463 1.653 1 48.24 146 THR A CA 1
ATOM 1145 C C . THR A 1 146 ? 6.193 -41.12 2.609 1 48.24 146 THR A C 1
ATOM 1147 O O . THR A 1 146 ? 6.696 -41.99 3.322 1 48.24 146 THR A O 1
ATOM 1150 N N . ILE A 1 147 ? 7.069 -40.27 2.298 1 41.02 147 ILE A N 1
ATOM 1151 C CA . ILE A 1 147 ? 7.995 -39.83 3.336 1 41.02 147 ILE A CA 1
ATOM 1152 C C . ILE A 1 147 ? 7.221 -39.157 4.467 1 41.02 147 ILE A C 1
ATOM 1154 O O . ILE A 1 147 ? 6.664 -38.072 4.287 1 41.02 147 ILE A O 1
ATOM 1158 N N . ILE A 1 148 ? 6.401 -39.74 5.279 1 37.85 148 ILE A N 1
ATOM 1159 C CA . ILE A 1 148 ? 5.924 -39.363 6.605 1 37.85 148 ILE A CA 1
ATOM 1160 C C . ILE A 1 148 ? 7.096 -38.877 7.456 1 37.85 148 ILE A C 1
ATOM 1162 O O . ILE A 1 148 ? 8.009 -39.647 7.762 1 37.85 148 ILE A O 1
ATOM 1166 N N . GLN A 1 149 ? 7.559 -37.586 7.331 1 32.73 149 GLN A N 1
ATOM 1167 C CA . GLN A 1 149 ? 8.396 -37.078 8.413 1 32.73 149 GLN A CA 1
ATOM 1168 C C . GLN A 1 149 ? 7.69 -37.202 9.76 1 32.73 149 GLN A C 1
ATOM 1170 O O . GLN A 1 149 ? 6.602 -36.653 9.949 1 32.73 149 GLN A O 1
ATOM 1175 N N . VAL A 1 150 ? 7.93 -38.325 10.415 1 28.23 150 VAL A N 1
ATOM 1176 C CA . VAL A 1 150 ? 7.788 -38.463 11.861 1 28.23 150 VAL A CA 1
ATOM 1177 C C . VAL A 1 150 ? 8.868 -37.646 12.567 1 28.23 150 VAL A C 1
ATOM 1179 O O . VAL A 1 150 ? 10.043 -37.71 12.198 1 28.23 150 VAL A O 1
ATOM 1182 N N . ASN B 1 1 ? -2.871 -23.841 74.093 1 22.5 1 ASN B N 1
ATOM 1183 C CA . ASN B 1 1 ? -3.416 -22.948 73.077 1 22.5 1 ASN B CA 1
ATOM 1184 C C . ASN B 1 1 ? -2.324 -22.418 72.152 1 22.5 1 ASN B C 1
ATOM 1186 O O . ASN B 1 1 ? -1.58 -21.508 72.52 1 22.5 1 ASN B O 1
ATOM 1190 N N . LYS B 1 2 ? -1.581 -23.434 71.349 1 24.34 2 LYS B N 1
ATOM 1191 C CA . LYS B 1 2 ? -0.539 -23.531 70.33 1 24.34 2 LYS B CA 1
ATOM 1192 C C . LYS B 1 2 ? -0.94 -22.787 69.06 1 24.34 2 LYS B C 1
ATOM 1194 O O . LYS B 1 2 ? -1.821 -23.236 68.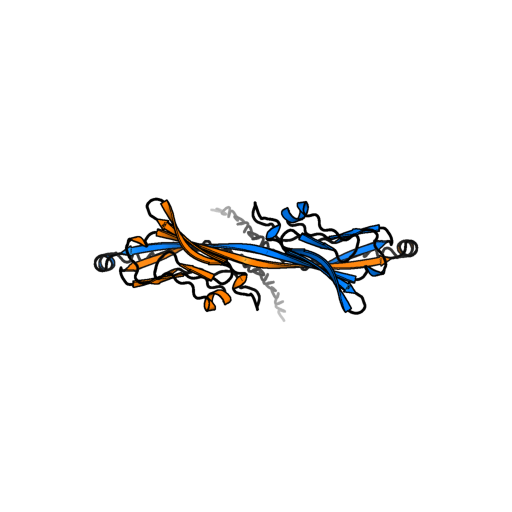323 1 24.34 2 LYS B O 1
ATOM 1199 N N . ARG B 1 3 ? -1.032 -21.395 69.085 1 28.26 3 ARG B N 1
ATOM 1200 C CA . ARG B 1 3 ? -1.389 -20.478 68.007 1 28.26 3 ARG B CA 1
ATOM 1201 C C . ARG B 1 3 ? -0.474 -20.666 66.802 1 28.26 3 ARG B C 1
ATOM 1203 O O . ARG B 1 3 ? 0.74 -20.48 66.903 1 28.26 3 ARG B O 1
ATOM 1210 N N . CYS B 1 4 ? -0.563 -21.803 66.032 1 29.04 4 CYS B N 1
ATOM 1211 C CA . CYS B 1 4 ? 0.001 -22.139 64.729 1 29.04 4 CYS B CA 1
ATOM 1212 C C . CYS B 1 4 ? -0.208 -21.004 63.735 1 29.04 4 CYS B C 1
ATOM 1214 O O . CYS B 1 4 ? -1.345 -20.63 63.442 1 29.04 4 CYS B O 1
ATOM 1216 N N . GLY B 1 5 ? 0.629 -19.891 63.744 1 30.01 5 GLY B N 1
ATOM 1217 C CA . GLY B 1 5 ? 0.722 -18.786 62.803 1 30.01 5 GLY B CA 1
ATOM 1218 C C . GLY B 1 5 ? 0.905 -19.238 61.367 1 30.01 5 GLY B C 1
ATOM 1219 O O . GLY B 1 5 ? 1.839 -19.982 61.059 1 30.01 5 GLY B O 1
ATOM 1220 N N . LEU B 1 6 ? -0.219 -19.52 60.588 1 32.17 6 LEU B N 1
ATOM 1221 C CA . LEU B 1 6 ? -0.403 -19.83 59.175 1 32.17 6 LEU B CA 1
ATOM 1222 C C . LEU B 1 6 ? 0.247 -18.766 58.296 1 32.17 6 LEU B C 1
ATOM 1224 O O . LEU B 1 6 ? -0.159 -17.602 58.321 1 32.17 6 LEU B O 1
ATOM 1228 N N . LEU B 1 7 ? 1.552 -18.742 58.172 1 35.22 7 LEU B N 1
ATOM 1229 C CA . LEU B 1 7 ? 2.216 -17.883 57.198 1 35.22 7 LEU B CA 1
ATOM 1230 C C . LEU B 1 7 ? 1.713 -18.171 55.788 1 35.22 7 LEU B C 1
ATOM 1232 O O . LEU B 1 7 ? 1.742 -19.318 55.336 1 35.22 7 LEU B O 1
ATOM 1236 N N . ASN B 1 8 ? 0.659 -17.486 55.339 1 36.3 8 ASN B N 1
ATOM 1237 C CA . ASN B 1 8 ? 0.162 -17.412 53.969 1 36.3 8 ASN B CA 1
ATOM 1238 C C . ASN B 1 8 ? 1.265 -17.013 52.993 1 36.3 8 ASN B C 1
ATOM 1240 O O . ASN B 1 8 ? 1.809 -15.911 53.082 1 36.3 8 ASN B O 1
ATOM 1244 N N . LYS B 1 9 ? 2.091 -17.945 52.497 1 32.94 9 LYS B N 1
ATOM 1245 C CA . LYS B 1 9 ? 2.983 -17.761 51.356 1 32.94 9 LYS B CA 1
ATOM 1246 C C . LYS B 1 9 ? 2.218 -17.252 50.137 1 32.94 9 LYS B C 1
ATOM 1248 O O . LYS B 1 9 ? 1.366 -17.958 49.593 1 32.94 9 LYS B O 1
ATOM 1253 N N . VAL B 1 10 ? 1.813 -15.945 50.159 1 35.15 10 VAL B N 1
ATOM 1254 C CA . VAL B 1 10 ? 1.285 -15.368 48.926 1 35.15 10 VAL B CA 1
ATOM 1255 C C . VAL B 1 10 ? 2.274 -15.595 47.785 1 35.15 10 VAL B C 1
ATOM 1257 O O . VAL B 1 10 ? 3.409 -15.114 47.834 1 35.15 10 VAL B O 1
ATOM 1260 N N . CYS B 1 11 ? 2.263 -16.787 47.183 1 34.43 11 CYS B N 1
ATOM 1261 C CA . CYS B 1 11 ? 2.873 -17.017 45.878 1 34.43 11 CYS B CA 1
ATOM 1262 C C . CYS B 1 11 ? 2.45 -15.944 44.882 1 34.43 11 CYS B C 1
ATOM 1264 O O . CYS B 1 11 ? 1.272 -15.841 44.537 1 34.43 11 CYS B O 1
ATOM 1266 N N . LEU B 1 12 ? 3.026 -14.765 45.023 1 36.19 12 LEU B N 1
ATOM 1267 C CA . LEU B 1 12 ? 2.894 -13.799 43.938 1 36.19 12 LEU B CA 1
ATOM 1268 C C . LEU B 1 12 ? 3.212 -14.445 42.594 1 36.19 12 LEU B C 1
ATOM 1270 O O . LEU B 1 12 ? 4.344 -14.874 42.358 1 36.19 12 LEU B O 1
ATOM 1274 N N . LEU B 1 13 ? 2.225 -15.138 41.997 1 39.48 13 LEU B N 1
ATOM 1275 C CA . LEU B 1 13 ? 2.13 -15.513 40.59 1 39.48 13 LEU B CA 1
ATOM 1276 C C . LEU B 1 13 ? 2.477 -14.334 39.688 1 39.48 13 LEU B C 1
ATOM 1278 O O . LEU B 1 13 ? 1.769 -13.325 39.677 1 39.48 13 LEU B O 1
ATOM 1282 N N . PHE B 1 14 ? 3.737 -14.04 39.472 1 42.82 14 PHE B N 1
ATOM 1283 C CA . PHE B 1 14 ? 4.172 -13.223 38.345 1 42.82 14 PHE B CA 1
ATOM 1284 C C . PHE B 1 14 ? 3.566 -13.732 37.043 1 42.82 14 PHE B C 1
ATOM 1286 O O . PHE B 1 14 ? 3.965 -14.781 36.534 1 42.82 14 PHE B O 1
ATOM 1293 N N . MET B 1 15 ? 2.298 -13.385 36.675 1 39.65 15 MET B N 1
ATOM 1294 C CA . MET B 1 15 ? 1.706 -13.466 35.343 1 39.65 15 MET B CA 1
ATOM 1295 C C . MET B 1 15 ? 2.627 -12.843 34.299 1 39.65 15 MET B C 1
ATOM 1297 O O . MET B 1 15 ? 2.905 -11.643 34.348 1 39.65 15 MET B O 1
ATOM 1301 N N . ASP B 1 16 ? 3.586 -13.588 33.778 1 43.01 16 ASP B N 1
ATOM 1302 C CA . ASP B 1 16 ? 4.296 -13.254 32.547 1 43.01 16 ASP B CA 1
ATOM 1303 C C . ASP B 1 16 ? 3.321 -12.859 31.441 1 43.01 16 ASP B C 1
ATOM 1305 O O . ASP B 1 16 ? 2.522 -13.681 30.987 1 43.01 16 ASP B O 1
ATOM 1309 N N . SER B 1 17 ? 2.83 -11.651 31.326 1 42.88 17 SER B N 1
ATOM 1310 C CA . SER B 1 17 ? 2.114 -11.145 30.159 1 42.88 17 SER B CA 1
ATOM 1311 C C . SER B 1 17 ? 2.839 -11.503 28.867 1 42.88 17 SER B C 1
ATOM 1313 O O . SER B 1 17 ? 3.925 -10.987 28.594 1 42.88 17 SER B O 1
ATOM 1315 N N . VAL B 1 18 ? 2.693 -12.687 28.297 1 37.81 18 VAL B N 1
ATOM 1316 C CA . VAL B 1 18 ? 3.038 -13.074 26.933 1 37.81 18 VAL B CA 1
ATOM 1317 C C . VAL B 1 18 ? 2.445 -12.072 25.945 1 37.81 18 VAL B C 1
ATOM 1319 O O . VAL B 1 18 ? 1.224 -11.987 25.795 1 37.81 18 VAL B O 1
ATOM 1322 N N . THR B 1 19 ? 3.06 -10.91 25.794 1 36.84 19 THR B N 1
ATOM 1323 C CA . THR B 1 19 ? 2.766 -10.09 24.624 1 36.84 19 THR B CA 1
ATOM 1324 C C . THR B 1 19 ? 2.922 -10.901 23.341 1 36.84 19 THR B C 1
ATOM 1326 O O . THR B 1 19 ? 4.025 -11.339 23.008 1 36.84 19 THR B O 1
ATOM 1329 N N . LEU B 1 20 ? 1.886 -11.45 22.684 1 33.3 20 LEU B N 1
ATOM 1330 C CA . LEU B 1 20 ? 1.773 -12.001 21.338 1 33.3 20 LEU B CA 1
ATOM 1331 C C . LEU B 1 20 ? 2.095 -10.943 20.288 1 33.3 20 LEU B C 1
ATOM 1333 O O . LEU B 1 20 ? 1.344 -9.979 20.122 1 33.3 20 LEU B O 1
ATOM 1337 N N . CYS B 1 21 ? 3.365 -10.696 20.052 1 31.4 21 CYS B N 1
ATOM 1338 C CA . CYS B 1 21 ? 3.784 -10.009 18.836 1 31.4 21 CYS B CA 1
ATOM 1339 C C . CYS B 1 21 ? 3.245 -10.714 17.597 1 31.4 21 CYS B C 1
ATOM 1341 O O . CYS B 1 21 ? 3.574 -11.875 17.346 1 31.4 21 CYS B O 1
ATOM 1343 N N . PHE B 1 22 ? 2.107 -10.336 17.046 1 31.56 22 PHE B N 1
ATOM 1344 C CA . PHE B 1 22 ? 1.766 -10.798 15.706 1 31.56 22 PHE B CA 1
ATOM 1345 C C . PHE B 1 22 ? 2.692 -10.177 14.667 1 31.56 22 PHE B C 1
ATOM 1347 O O . PHE B 1 22 ? 2.672 -8.963 14.456 1 31.56 22 PHE B O 1
ATOM 1354 N N . VAL B 1 23 ? 3.906 -10.54 14.529 1 35.51 23 VAL B N 1
ATOM 1355 C CA . VAL B 1 23 ? 4.649 -10.324 13.292 1 35.51 23 VAL B CA 1
ATOM 1356 C C . VAL B 1 23 ? 3.809 -10.776 12.099 1 35.51 23 VAL B C 1
ATOM 1358 O O . VAL B 1 23 ? 3.381 -11.93 12.035 1 35.51 23 VAL B O 1
ATOM 1361 N N . THR B 1 24 ? 3.051 -9.93 11.619 1 36.93 24 THR B N 1
ATOM 1362 C CA . THR B 1 24 ? 2.657 -10.397 10.294 1 36.93 24 THR B CA 1
ATOM 1363 C C . THR B 1 24 ? 3.884 -10.692 9.437 1 36.93 24 THR B C 1
ATOM 1365 O O . THR B 1 24 ? 4.581 -9.772 9.004 1 36.93 24 THR B O 1
ATOM 1368 N N . VAL B 1 25 ? 4.716 -11.585 9.845 1 39.25 25 VAL B N 1
ATOM 1369 C CA . VAL B 1 25 ? 5.643 -12.181 8.888 1 39.25 25 VAL B CA 1
ATOM 1370 C C . VAL B 1 25 ? 4.933 -12.411 7.556 1 39.25 25 VAL B C 1
ATOM 1372 O O . VAL B 1 25 ? 3.931 -13.127 7.496 1 39.25 25 VAL B O 1
ATOM 1375 N N . VAL B 1 26 ? 5.021 -11.421 6.746 1 45.58 26 VAL B N 1
ATOM 1376 C CA . VAL B 1 26 ? 4.816 -11.882 5.377 1 45.58 26 VAL B CA 1
ATOM 1377 C C . VAL B 1 26 ? 5.568 -13.192 5.155 1 45.58 26 VAL B C 1
ATOM 1379 O O . VAL B 1 26 ? 6.801 -13.217 5.167 1 45.58 26 VAL B O 1
ATOM 1382 N N . SER B 1 27 ? 5.209 -14.245 5.788 1 44.67 27 SER B N 1
ATOM 1383 C CA . SER B 1 27 ? 5.64 -15.626 5.592 1 44.67 27 SER B CA 1
ATOM 1384 C C . SER B 1 27 ? 5.943 -15.907 4.124 1 44.67 27 SER B C 1
ATOM 1386 O O . SER B 1 27 ? 5.082 -15.724 3.261 1 44.67 27 SER B O 1
ATOM 1388 N N . SER B 1 28 ? 7.094 -15.53 3.65 1 53.31 28 SER B N 1
ATOM 1389 C CA . SER B 1 28 ? 7.522 -16.358 2.527 1 53.31 28 SER B CA 1
ATOM 1390 C C . SER B 1 28 ? 7.09 -17.809 2.713 1 53.31 28 SER B C 1
ATOM 1392 O O . SER B 1 28 ? 7.864 -18.635 3.201 1 53.31 28 SER B O 1
ATOM 1394 N N . ASN B 1 29 ? 5.932 -18.042 3.143 1 62.94 29 ASN B N 1
ATOM 1395 C CA . ASN B 1 29 ? 5.472 -19.416 3.315 1 62.94 29 ASN B CA 1
ATOM 1396 C C . ASN B 1 29 ? 5.612 -20.22 2.026 1 62.94 29 ASN B C 1
ATOM 1398 O O . ASN B 1 29 ? 5.004 -19.88 1.009 1 62.94 29 ASN B O 1
ATOM 1402 N N . THR B 1 30 ? 6.788 -20.726 1.943 1 79.25 30 THR B N 1
ATOM 1403 C CA . THR B 1 30 ? 7.006 -21.667 0.85 1 79.25 30 THR B CA 1
ATOM 1404 C C . THR B 1 30 ? 6.239 -22.964 1.092 1 79.25 30 THR B C 1
ATOM 1406 O O . THR B 1 30 ? 6.322 -23.548 2.174 1 79.25 30 THR B O 1
ATOM 1409 N N . ALA B 1 31 ? 5.279 -23.138 0.313 1 90.32 31 ALA B N 1
ATOM 1410 C CA . ALA B 1 31 ? 4.589 -24.424 0.356 1 90.32 31 ALA B CA 1
ATOM 1411 C C . ALA B 1 31 ? 4.974 -25.294 -0.837 1 90.32 31 ALA B C 1
ATOM 1413 O O . ALA B 1 31 ? 5.474 -24.79 -1.845 1 90.32 31 ALA B O 1
ATOM 1414 N N . PHE B 1 32 ? 4.939 -26.596 -0.619 1 93.88 32 PHE B N 1
ATOM 1415 C CA . PHE B 1 32 ? 5.224 -27.587 -1.65 1 93.88 32 PHE B CA 1
ATOM 1416 C C . PHE B 1 32 ? 3.952 -28.318 -2.064 1 93.88 32 PHE B C 1
ATOM 1418 O O . PHE B 1 32 ? 3.181 -28.764 -1.212 1 93.88 32 PHE B O 1
ATOM 1425 N N . TYR B 1 33 ? 3.846 -28.398 -3.373 1 96.04 33 TYR B N 1
ATOM 1426 C CA . TYR B 1 33 ? 2.679 -29.076 -3.928 1 96.04 33 TYR B CA 1
ATOM 1427 C C . TYR B 1 33 ? 3.097 -30.18 -4.892 1 96.04 33 TYR B C 1
ATOM 1429 O O . TYR B 1 33 ? 4.098 -30.047 -5.601 1 96.04 33 TYR B O 1
ATOM 1437 N N . ARG B 1 34 ? 2.339 -31.192 -4.819 1 94.69 34 ARG B N 1
ATOM 1438 C CA . ARG B 1 34 ? 2.452 -32.287 -5.778 1 94.69 34 ARG B CA 1
ATOM 1439 C C . ARG B 1 34 ? 1.147 -32.481 -6.543 1 94.69 34 ARG B C 1
ATOM 1441 O O . ARG B 1 34 ? 0.064 -32.434 -5.956 1 94.69 34 ARG B O 1
ATOM 1448 N N . ALA B 1 35 ? 1.376 -32.702 -7.873 1 95.11 35 ALA B N 1
ATOM 1449 C CA . ALA B 1 35 ? 0.175 -32.876 -8.687 1 95.11 35 ALA B CA 1
ATOM 1450 C C . ALA B 1 35 ? 0.383 -33.95 -9.75 1 95.11 35 ALA B C 1
ATOM 1452 O O . ALA B 1 35 ? 1.511 -34.187 -10.189 1 95.11 35 ALA B O 1
ATOM 1453 N N . VAL B 1 36 ? -0.748 -34.538 -10.056 1 94.17 36 VAL B N 1
ATOM 1454 C CA . VAL B 1 36 ? -0.745 -35.507 -11.147 1 94.17 36 VAL B CA 1
ATOM 1455 C C . VAL B 1 36 ? -1.169 -34.824 -12.446 1 94.17 36 VAL B C 1
ATOM 1457 O O . VAL B 1 36 ? -2.045 -33.956 -12.44 1 94.17 36 VAL B O 1
ATOM 1460 N N . ILE B 1 37 ? -0.579 -35.329 -13.523 1 95.59 37 ILE B N 1
ATOM 1461 C CA . ILE B 1 37 ? -0.922 -34.787 -14.833 1 95.59 37 ILE B CA 1
ATOM 1462 C C . ILE B 1 37 ? -2.434 -34.837 -15.033 1 95.59 37 ILE B C 1
ATOM 1464 O O . ILE B 1 37 ? -3.076 -35.842 -14.718 1 95.59 37 ILE B O 1
ATOM 1468 N N . GLY B 1 38 ? -2.957 -33.702 -15.597 1 95.32 38 GLY B N 1
ATOM 1469 C CA . GLY B 1 38 ? -4.377 -33.63 -15.9 1 95.32 38 GLY B CA 1
ATOM 1470 C C . GLY B 1 38 ? -5.21 -33.117 -14.74 1 95.32 38 GLY B C 1
ATOM 1471 O O . GLY B 1 38 ? -6.387 -32.793 -14.91 1 95.32 38 GLY B O 1
ATOM 1472 N N . SER B 1 39 ? -4.678 -32.983 -13.495 1 95.14 39 SER B N 1
ATOM 1473 C CA . SER B 1 39 ? -5.406 -32.509 -12.323 1 95.14 39 SER B CA 1
ATOM 1474 C C . SER B 1 39 ? -5.377 -30.987 -12.233 1 95.14 39 SER B C 1
ATOM 1476 O O . SER B 1 39 ? -4.695 -30.326 -13.019 1 95.14 39 SER B O 1
ATOM 1478 N N . ASP B 1 40 ? -6.213 -30.494 -11.366 1 97.15 40 ASP B N 1
ATOM 1479 C CA . ASP B 1 40 ? -6.159 -29.081 -11.001 1 97.15 40 ASP B CA 1
ATOM 1480 C C . ASP B 1 40 ? -5.418 -28.882 -9.681 1 97.15 40 ASP B C 1
ATOM 1482 O O . ASP B 1 40 ? -5.496 -29.726 -8.786 1 97.15 40 ASP B O 1
ATOM 1486 N N . VAL B 1 41 ? -4.725 -27.762 -9.553 1 97.74 41 VAL B N 1
ATOM 1487 C CA . VAL B 1 41 ? -4.011 -27.45 -8.319 1 97.74 41 VAL B CA 1
ATOM 1488 C C . VAL B 1 41 ? -4.272 -25.998 -7.923 1 97.74 41 VAL B C 1
ATOM 1490 O O . VAL B 1 41 ? -4.438 -25.133 -8.786 1 97.74 41 VAL B O 1
ATOM 1493 N N . ILE B 1 42 ? -4.307 -25.779 -6.634 1 98.1 42 ILE B N 1
ATOM 1494 C CA . ILE B 1 42 ? -4.409 -24.425 -6.101 1 98.1 42 ILE B CA 1
ATOM 1495 C C . ILE B 1 42 ? -3.143 -24.081 -5.318 1 98.1 42 ILE B C 1
ATOM 1497 O O . ILE B 1 42 ? -2.808 -24.756 -4.342 1 98.1 42 ILE B O 1
ATOM 1501 N N . LEU B 1 43 ? -2.471 -23.081 -5.772 1 98 43 LEU B N 1
ATOM 1502 C CA . LEU B 1 43 ? -1.3 -22.568 -5.069 1 98 43 LEU B CA 1
ATOM 1503 C C . LEU B 1 43 ? -1.679 -21.405 -4.159 1 98 43 LEU B C 1
ATOM 1505 O O . LEU B 1 43 ? -2.132 -20.361 -4.634 1 98 43 LEU B O 1
ATOM 1509 N N . ARG B 1 44 ? -1.442 -21.576 -2.971 1 97.13 44 ARG B N 1
ATOM 1510 C CA . ARG B 1 44 ? -1.963 -20.656 -1.965 1 97.13 44 ARG B CA 1
ATOM 1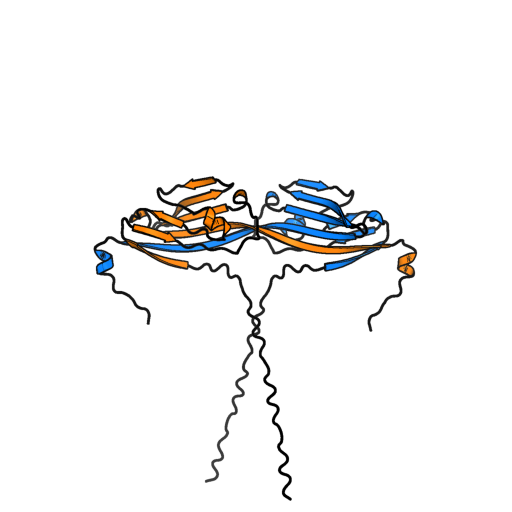511 C C . ARG B 1 44 ? -1.168 -19.355 -1.95 1 97.13 44 ARG B C 1
ATOM 1513 O O . ARG B 1 44 ? 0.064 -19.373 -2.006 1 97.13 44 ARG B O 1
ATOM 1520 N N . CYS B 1 45 ? -1.897 -18.325 -1.762 1 97.19 45 CYS B N 1
ATOM 1521 C CA . CYS B 1 45 ? -1.351 -16.986 -1.572 1 97.19 45 CYS B CA 1
ATOM 1522 C C . CYS B 1 45 ? -2.325 -16.105 -0.798 1 97.19 45 CYS B C 1
ATOM 1524 O O . CYS B 1 45 ? -3.236 -15.517 -1.382 1 97.19 45 CYS B O 1
ATOM 1526 N N . LEU B 1 46 ? -2.121 -16.048 0.445 1 94.79 46 LEU B N 1
ATOM 1527 C CA . LEU B 1 46 ? -2.896 -15.171 1.316 1 94.79 46 LEU B CA 1
ATOM 1528 C C . LEU B 1 46 ? -2.077 -13.951 1.727 1 94.79 46 LEU B C 1
ATOM 1530 O O . LEU B 1 46 ? -0.862 -14.048 1.913 1 94.79 46 LEU B O 1
ATOM 1534 N N . PHE B 1 47 ? -2.77 -12.889 1.816 1 91.88 47 PHE B N 1
ATOM 1535 C CA . PHE B 1 47 ? -2.06 -11.669 2.181 1 91.88 47 PHE B CA 1
ATOM 1536 C C . PHE B 1 47 ? -2.808 -10.913 3.273 1 91.88 47 PHE B C 1
ATOM 1538 O O . PHE B 1 47 ? -3.842 -11.377 3.759 1 91.88 47 PHE B O 1
ATOM 1545 N N . THR B 1 48 ? -2.195 -9.922 3.768 1 88.54 48 THR B N 1
ATOM 1546 C CA . THR B 1 48 ? -2.736 -9.152 4.883 1 88.54 48 THR B CA 1
ATOM 1547 C C . THR B 1 48 ? -4.103 -8.574 4.527 1 88.54 48 THR B C 1
ATOM 1549 O O . THR B 1 48 ? -4.284 -8.017 3.443 1 88.54 48 THR B O 1
ATOM 1552 N N . GLU B 1 49 ? -5.021 -8.656 5.434 1 83.98 49 GLU B N 1
ATOM 1553 C CA . GLU B 1 49 ? -6.4 -8.226 5.227 1 83.98 49 GLU B CA 1
ATOM 1554 C C . GLU B 1 49 ? -6.472 -6.736 4.903 1 83.98 49 GLU B C 1
ATOM 1556 O O . GLU B 1 49 ? -5.863 -5.916 5.592 1 83.98 49 GLU B O 1
ATOM 1561 N N . LEU B 1 50 ? -7.113 -6.506 3.869 1 80.25 50 LEU B N 1
ATOM 1562 C CA . LEU B 1 50 ? -7.352 -5.14 3.417 1 80.25 50 LEU B CA 1
ATOM 1563 C C . LEU B 1 50 ? -8.467 -4.487 4.227 1 80.25 50 LEU B C 1
ATOM 1565 O O . LEU B 1 50 ? -9.378 -5.17 4.7 1 80.25 50 LEU B O 1
ATOM 1569 N N . PRO B 1 51 ? -8.181 -3.192 4.469 1 72.43 51 PRO B N 1
ATOM 1570 C CA . PRO B 1 51 ? -9.327 -2.515 5.079 1 72.43 51 PRO B CA 1
ATOM 1571 C C . PRO B 1 51 ? -10.611 -2.682 4.269 1 72.43 51 PRO B C 1
ATOM 1573 O O . PRO B 1 51 ? -10.556 -2.913 3.059 1 72.43 51 PRO B O 1
ATOM 1576 N N . LEU B 1 52 ? -11.788 -2.59 4.895 1 64.86 52 LEU B N 1
ATOM 1577 C CA . LEU B 1 52 ? -13.102 -2.712 4.273 1 64.86 52 LEU B CA 1
ATOM 1578 C C . LEU B 1 52 ? -13.242 -1.743 3.103 1 64.86 52 LEU B C 1
ATOM 1580 O O . LEU B 1 52 ? -12.702 -0.635 3.141 1 64.86 52 LEU B O 1
ATOM 1584 N N . GLN B 1 53 ? -13.632 -2.154 1.968 1 66.68 53 GLN B N 1
ATOM 1585 C CA . GLN B 1 53 ? -14.078 -1.339 0.843 1 66.68 53 GLN B CA 1
ATOM 1586 C C . GLN B 1 53 ? -12.944 -1.105 -0.151 1 66.68 53 GLN B C 1
ATOM 1588 O O . GLN B 1 53 ? -13.034 -0.222 -1.006 1 66.68 53 GLN B O 1
ATOM 1593 N N . GLN B 1 54 ? -12.015 -1.934 -0.039 1 74.26 54 GLN B N 1
ATOM 1594 C CA . GLN B 1 54 ? -11.011 -1.75 -1.082 1 74.26 54 GLN B CA 1
ATOM 1595 C C . GLN B 1 54 ? -11.545 -2.189 -2.443 1 74.26 54 GLN B C 1
ATOM 1597 O O . GLN B 1 54 ? -12.323 -3.141 -2.532 1 74.26 54 GLN B O 1
ATOM 1602 N N . SER B 1 55 ? -11.191 -1.271 -3.399 1 84.69 55 SER B N 1
ATOM 1603 C CA . SER B 1 55 ? -11.527 -1.585 -4.784 1 84.69 55 SER B CA 1
ATOM 1604 C C . SER B 1 55 ? -10.516 -2.553 -5.391 1 84.69 55 SER B C 1
ATOM 1606 O O . SER B 1 55 ? -9.319 -2.466 -5.111 1 84.69 55 SER B O 1
ATOM 1608 N N . LEU B 1 56 ? -11.017 -3.453 -6.189 1 90.29 56 LEU B N 1
ATOM 1609 C CA . LEU B 1 56 ? -10.201 -4.427 -6.905 1 90.29 56 LEU B CA 1
ATOM 1610 C C . LEU B 1 56 ? -9.172 -3.73 -7.788 1 90.29 56 LEU B C 1
ATOM 1612 O O . LEU B 1 56 ? -8.08 -4.258 -8.013 1 90.29 56 LEU B O 1
ATOM 1616 N N . SER B 1 57 ? -9.548 -2.508 -8.157 1 91.59 57 SER B N 1
ATOM 1617 C CA . SER B 1 57 ? -8.687 -1.805 -9.103 1 91.59 57 SER B CA 1
ATOM 1618 C C . SER B 1 57 ? -7.399 -1.337 -8.435 1 91.59 57 SER B C 1
ATOM 1620 O O . SER B 1 57 ? -6.437 -0.974 -9.115 1 91.59 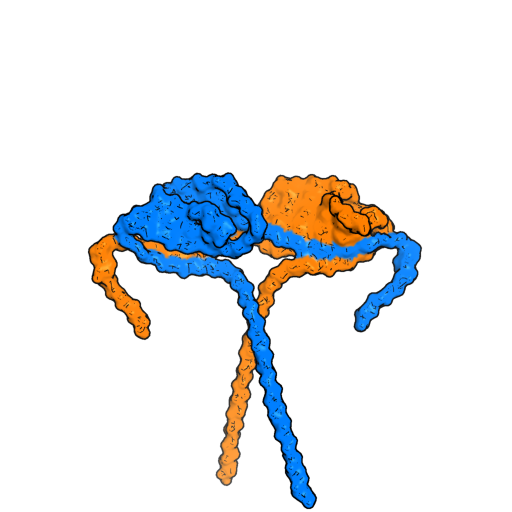57 SER B O 1
ATOM 1622 N N . LYS B 1 58 ? -7.32 -1.415 -7.104 1 90.17 58 LYS B N 1
ATOM 1623 C CA . LYS B 1 58 ? -6.142 -0.928 -6.393 1 90.17 58 LYS B CA 1
ATOM 1624 C C . LYS B 1 58 ? -5.208 -2.077 -6.025 1 90.17 58 LYS B C 1
ATOM 1626 O O . LYS B 1 58 ? -4.128 -1.855 -5.475 1 90.17 58 LYS B O 1
ATOM 1631 N N . ILE B 1 59 ? -5.682 -3.251 -6.367 1 93.66 59 ILE B N 1
ATOM 1632 C CA . ILE B 1 59 ? -4.893 -4.436 -6.053 1 93.66 59 ILE B CA 1
ATOM 1633 C C . ILE B 1 59 ? -4.172 -4.924 -7.307 1 93.66 59 ILE B C 1
ATOM 1635 O O . ILE B 1 59 ? -4.756 -4.957 -8.393 1 93.66 59 ILE B O 1
ATOM 1639 N N . THR B 1 60 ? -2.928 -5.197 -7.205 1 95.66 60 THR B N 1
ATOM 1640 C CA . THR B 1 60 ? -2.168 -5.857 -8.261 1 95.66 60 THR B CA 1
ATOM 1641 C C . THR B 1 60 ? -1.691 -7.232 -7.804 1 95.66 60 THR B C 1
ATOM 1643 O O . THR B 1 60 ? -1.182 -7.381 -6.691 1 95.66 60 THR B O 1
ATOM 1646 N N . VAL B 1 61 ? -1.893 -8.179 -8.613 1 97.92 61 VAL B N 1
ATOM 1647 C CA . VAL B 1 61 ? -1.438 -9.541 -8.356 1 97.92 61 VAL B CA 1
ATOM 1648 C C . VAL B 1 61 ? -0.561 -10.021 -9.51 1 97.92 61 VAL B C 1
ATOM 1650 O O . VAL B 1 61 ? -0.928 -9.877 -10.678 1 97.92 61 VAL B O 1
ATOM 1653 N N . GLU B 1 62 ? 0.544 -10.549 -9.182 1 98.59 62 GLU B N 1
ATOM 1654 C CA . GLU B 1 62 ? 1.426 -11.161 -10.171 1 98.59 62 GLU B CA 1
ATOM 1655 C C . GLU B 1 62 ? 1.832 -12.571 -9.752 1 98.59 62 GLU B C 1
ATOM 1657 O O . GLU B 1 62 ? 2.278 -12.785 -8.622 1 98.59 62 GLU B O 1
ATOM 1662 N N . TRP B 1 63 ? 1.659 -13.416 -10.614 1 98.52 63 TRP B N 1
ATOM 1663 C CA . TRP B 1 63 ? 2.208 -14.76 -10.462 1 98.52 63 TRP B CA 1
ATOM 1664 C C . TRP B 1 63 ? 3.249 -15.048 -11.538 1 98.52 63 TRP B C 1
ATOM 1666 O O . TRP B 1 63 ? 2.977 -14.89 -12.731 1 98.52 63 TRP B O 1
ATOM 1676 N N . TYR B 1 64 ? 4.411 -15.459 -11.176 1 98.62 64 TYR B N 1
ATOM 1677 C CA . TYR B 1 64 ? 5.411 -15.924 -12.131 1 98.62 64 TYR B CA 1
ATOM 1678 C C . TYR B 1 64 ? 6.025 -17.243 -11.679 1 98.62 64 TYR B C 1
ATOM 1680 O O . TYR B 1 64 ? 5.941 -17.604 -10.503 1 98.62 64 TYR B O 1
ATOM 1688 N N . ARG B 1 65 ? 6.564 -17.889 -12.621 1 98.53 65 ARG B N 1
ATOM 1689 C CA . ARG B 1 65 ? 7.159 -19.204 -12.405 1 98.53 65 ARG B CA 1
ATOM 1690 C C . ARG B 1 65 ? 8.604 -19.238 -12.89 1 98.53 65 ARG B C 1
ATOM 1692 O O . ARG B 1 65 ? 8.926 -18.675 -13.939 1 98.53 65 ARG B O 1
ATOM 1699 N N . VAL B 1 66 ? 9.387 -19.893 -12.15 1 98.16 66 VAL B N 1
ATOM 1700 C CA . VAL B 1 66 ? 10.75 -20.212 -12.561 1 98.16 66 VAL B CA 1
ATOM 1701 C C . VAL B 1 66 ? 10.899 -21.721 -12.735 1 98.16 66 VAL B C 1
ATOM 1703 O O . VAL B 1 66 ? 10.642 -22.488 -11.804 1 98.16 66 VAL B O 1
ATOM 1706 N N . ASP B 1 67 ? 11.297 -22.045 -13.907 1 96.3 67 ASP B N 1
ATOM 1707 C CA . ASP B 1 67 ? 11.388 -23.475 -14.182 1 96.3 67 ASP B CA 1
ATOM 1708 C C . ASP B 1 67 ? 12.787 -24.006 -13.876 1 96.3 67 ASP B C 1
ATOM 1710 O O . ASP B 1 67 ? 13.61 -23.299 -13.29 1 96.3 67 ASP B O 1
ATOM 1714 N N . ALA B 1 68 ? 12.97 -25.247 -14.211 1 93.01 68 ALA B N 1
ATOM 1715 C CA . ALA B 1 68 ? 14.22 -25.933 -13.896 1 93.01 68 ALA B CA 1
ATOM 1716 C C . ALA B 1 68 ? 15.405 -25.255 -14.578 1 93.01 68 ALA B C 1
ATOM 1718 O O . ALA B 1 68 ? 16.527 -25.293 -14.068 1 93.01 68 ALA B O 1
ATOM 1719 N N . ASN B 1 69 ? 15.152 -24.561 -15.721 1 95.34 69 ASN B N 1
ATOM 1720 C CA . ASN B 1 69 ? 16.2 -23.849 -16.444 1 95.34 69 ASN B CA 1
ATOM 1721 C C . ASN B 1 69 ? 16.367 -22.422 -15.929 1 95.34 69 ASN B C 1
ATOM 1723 O O . ASN B 1 69 ? 17.068 -21.614 -16.541 1 95.34 69 ASN B O 1
ATOM 1727 N N . ARG B 1 70 ? 15.664 -22.078 -14.934 1 94.7 70 ARG B N 1
ATOM 1728 C CA . ARG B 1 70 ? 15.732 -20.773 -14.285 1 94.7 70 ARG B CA 1
ATOM 1729 C C . ARG B 1 70 ? 15.092 -19.695 -15.153 1 94.7 70 ARG B C 1
ATOM 1731 O O . ARG B 1 70 ? 15.406 -18.511 -15.014 1 94.7 70 ARG B O 1
ATOM 1738 N N . ASP B 1 71 ? 14.317 -20.2 -16.098 1 96.88 71 ASP B N 1
ATOM 1739 C CA . ASP B 1 71 ? 13.557 -19.235 -16.886 1 96.88 71 ASP B CA 1
ATOM 1740 C C . ASP B 1 71 ? 12.355 -18.711 -16.104 1 96.88 71 ASP B C 1
ATOM 1742 O O . ASP B 1 71 ? 11.58 -19.493 -15.548 1 96.88 71 ASP B O 1
ATOM 1746 N N . ARG B 1 72 ? 12.276 -17.47 -16.112 1 97.52 72 ARG B N 1
ATOM 1747 C CA . ARG B 1 72 ? 11.15 -16.834 -15.436 1 97.52 72 ARG B CA 1
ATOM 1748 C C . ARG B 1 72 ? 10.022 -16.532 -16.417 1 97.52 72 ARG B C 1
ATOM 1750 O O . ARG B 1 72 ? 10.228 -15.834 -17.412 1 97.52 72 ARG B O 1
ATOM 1757 N N . ASN B 1 73 ? 8.86 -17.032 -16.136 1 97.81 73 ASN B N 1
ATOM 1758 C CA . ASN B 1 73 ? 7.685 -16.832 -16.978 1 97.81 73 ASN B CA 1
ATOM 1759 C C . ASN B 1 73 ? 6.518 -16.254 -16.183 1 97.81 73 ASN B C 1
ATOM 1761 O O . ASN B 1 73 ? 6.221 -16.719 -15.081 1 97.81 73 ASN B O 1
ATOM 1765 N N . SER B 1 74 ? 5.907 -15.29 -16.815 1 98.45 74 SER B N 1
ATOM 1766 C CA . SER B 1 74 ? 4.665 -14.809 -16.219 1 98.45 74 SER B CA 1
ATOM 1767 C C . SER B 1 74 ? 3.535 -15.817 -16.406 1 98.45 74 SER B C 1
ATOM 1769 O O . SER B 1 74 ? 3.391 -16.403 -17.481 1 98.45 74 SER B O 1
ATOM 1771 N N . VAL B 1 75 ? 2.807 -16.006 -15.388 1 98.69 75 VAL B N 1
ATOM 1772 C CA . VAL B 1 75 ? 1.711 -16.968 -15.434 1 98.69 75 VAL B CA 1
ATOM 1773 C C . VAL B 1 75 ? 0.374 -16.23 -15.42 1 98.69 75 VAL B C 1
ATOM 1775 O O . VAL B 1 75 ? -0.547 -16.587 -16.159 1 98.69 75 VAL B O 1
ATOM 1778 N N . TYR B 1 76 ? 0.259 -15.196 -14.592 1 98.67 76 TYR B N 1
ATOM 1779 C CA . TYR B 1 76 ? -0.975 -14.459 -14.346 1 98.67 76 TYR B CA 1
ATOM 1780 C C . TYR B 1 76 ? -0.679 -13.07 -13.793 1 98.67 76 TYR B C 1
ATOM 1782 O O . TYR B 1 76 ? 0.167 -12.914 -12.909 1 98.67 76 TYR B O 1
ATOM 1790 N N . THR B 1 77 ? -1.345 -12.109 -14.279 1 98.67 77 THR B N 1
ATOM 1791 C CA . THR B 1 77 ? -1.271 -10.755 -13.74 1 98.67 77 THR B CA 1
ATOM 1792 C C . THR B 1 77 ? -2.663 -10.143 -13.621 1 98.67 77 THR B C 1
ATOM 1794 O O . THR B 1 77 ? -3.505 -10.326 -14.502 1 98.67 77 THR B O 1
ATOM 1797 N N . PHE B 1 78 ? -2.949 -9.56 -12.534 1 98.31 78 PHE B N 1
ATOM 1798 C CA . PHE B 1 78 ? -4.153 -8.769 -12.31 1 98.31 78 PHE B CA 1
ATOM 1799 C C . PHE B 1 78 ? -3.797 -7.339 -11.921 1 98.31 78 PHE B C 1
ATOM 1801 O O . PHE B 1 78 ? -3.147 -7.112 -10.899 1 98.31 78 PHE B O 1
ATOM 1808 N N . GLU B 1 79 ? -4.151 -6.472 -12.708 1 95.96 79 GLU B N 1
ATOM 1809 C CA . GLU B 1 79 ? -3.853 -5.06 -12.487 1 95.96 79 GLU B CA 1
ATOM 1810 C C . GLU B 1 79 ? -4.956 -4.168 -13.05 1 95.96 79 GLU B C 1
ATOM 1812 O O . GLU B 1 79 ? -5.464 -4.416 -14.145 1 95.96 79 GLU B O 1
ATOM 1817 N N . ASP B 1 80 ? -5.341 -3.175 -12.341 1 93.44 80 ASP B N 1
ATOM 1818 C CA . ASP B 1 80 ? -6.362 -2.216 -12.75 1 93.44 80 ASP B CA 1
ATOM 1819 C C . ASP B 1 80 ? -7.678 -2.918 -13.074 1 93.44 80 ASP B C 1
ATOM 1821 O O . ASP B 1 80 ? -8.342 -2.583 -14.058 1 93.44 80 ASP B O 1
ATOM 1825 N N . GLY B 1 81 ? -7.954 -3.925 -12.325 1 93.84 81 GLY B N 1
ATOM 1826 C CA . GLY B 1 81 ? -9.225 -4.616 -12.479 1 93.84 81 GLY B CA 1
ATOM 1827 C C . GLY B 1 81 ? -9.246 -5.57 -13.658 1 93.84 81 GLY B C 1
ATOM 1828 O O . GLY B 1 81 ? -10.305 -6.076 -14.034 1 93.84 81 GLY B O 1
ATOM 1829 N N . ARG B 1 82 ? -8.095 -5.823 -14.276 1 96.58 82 ARG B N 1
ATOM 1830 C CA . ARG B 1 82 ? -8.032 -6.678 -15.457 1 96.58 82 ARG B CA 1
ATOM 1831 C C . ARG B 1 82 ? -7.015 -7.798 -15.269 1 96.58 82 ARG B C 1
ATOM 1833 O O . ARG B 1 82 ? -5.924 -7.571 -14.742 1 96.58 82 ARG B O 1
ATOM 1840 N N . ALA B 1 83 ? -7.451 -8.909 -15.709 1 97.22 83 ALA B N 1
ATOM 1841 C CA . ALA B 1 83 ? -6.576 -10.076 -15.627 1 97.22 83 ALA B CA 1
ATOM 1842 C C . ALA B 1 83 ? -5.901 -10.351 -16.968 1 97.22 83 ALA B C 1
ATOM 1844 O O . ALA B 1 83 ? -6.525 -10.217 -18.023 1 97.22 83 ALA B O 1
ATOM 1845 N N . LEU B 1 84 ? -4.662 -10.565 -16.951 1 98.32 84 LEU B N 1
ATOM 1846 C CA . LEU B 1 84 ? -3.91 -11.101 -18.08 1 98.32 84 LEU B CA 1
ATOM 1847 C C . LEU B 1 84 ? -3.428 -12.518 -17.788 1 98.32 84 LEU B C 1
ATOM 1849 O O . LEU B 1 84 ? -2.592 -12.725 -16.906 1 98.32 84 LEU B O 1
ATOM 1853 N N . VAL B 1 85 ? -3.946 -13.409 -18.559 1 98.54 85 VAL B N 1
ATOM 1854 C CA . VAL B 1 85 ? -3.646 -14.822 -18.352 1 98.54 85 VAL B CA 1
ATOM 1855 C C . VAL B 1 85 ? -2.641 -15.296 -19.4 1 98.54 85 VAL B C 1
ATOM 1857 O O . VAL B 1 85 ? -2.926 -15.271 -20.599 1 98.54 85 VAL B O 1
ATOM 1860 N N . LYS B 1 86 ? -1.486 -15.735 -18.962 1 98.51 86 LYS B N 1
ATOM 1861 C CA . LYS B 1 86 ? -0.453 -16.174 -19.896 1 98.51 86 LYS B CA 1
ATOM 1862 C C . LYS B 1 86 ? -0.391 -17.697 -19.971 1 98.51 86 LYS B C 1
ATOM 1864 O O . LYS B 1 86 ? -0.029 -18.259 -21.007 1 98.51 86 LYS B O 1
ATOM 1869 N N . ARG B 1 87 ? -0.67 -18.329 -18.891 1 98.07 87 ARG B N 1
ATOM 1870 C CA . ARG B 1 87 ? -0.828 -19.779 -18.872 1 98.07 87 ARG B CA 1
ATOM 1871 C C . ARG B 1 87 ? -2.301 -20.17 -18.932 1 98.07 87 ARG B C 1
ATOM 1873 O O . ARG B 1 87 ? -3.052 -19.93 -17.985 1 98.07 87 ARG B O 1
ATOM 1880 N N . VAL B 1 88 ? -2.654 -20.804 -20.008 1 96.9 88 VAL B N 1
ATOM 1881 C CA . VAL B 1 88 ? -4.04 -21.222 -20.189 1 96.9 88 VAL B CA 1
ATOM 1882 C C . VAL B 1 88 ? -4.488 -22.059 -18.993 1 96.9 88 VAL B C 1
ATOM 1884 O O . VAL B 1 88 ? -3.771 -22.963 -18.556 1 96.9 88 VAL B O 1
ATOM 1887 N N . GLY B 1 89 ? -5.662 -21.705 -18.412 1 97.72 89 GLY B N 1
ATOM 1888 C CA . GLY B 1 89 ? -6.208 -22.433 -17.278 1 97.72 89 GLY B CA 1
ATOM 1889 C C . GLY B 1 89 ? -5.793 -21.852 -15.94 1 97.72 89 GLY B C 1
ATOM 1890 O O . GLY B 1 89 ? -6.226 -22.329 -14.889 1 97.72 89 GLY B O 1
ATOM 1891 N N . ALA B 1 90 ? -4.949 -20.863 -15.937 1 98.69 90 ALA B N 1
ATOM 1892 C CA . ALA B 1 90 ? -4.587 -20.159 -14.709 1 98.69 90 ALA B CA 1
ATOM 1893 C C . ALA B 1 90 ? -5.657 -19.142 -14.325 1 98.69 90 ALA B C 1
ATOM 1895 O O . ALA B 1 90 ? -6.138 -18.387 -15.173 1 98.69 90 ALA B O 1
ATOM 1896 N N . GLU B 1 91 ? -6.007 -19.127 -12.956 1 98.28 91 GLU B N 1
ATOM 1897 C CA . GLU B 1 91 ? -7.068 -18.222 -12.524 1 98.28 91 GLU B CA 1
ATOM 1898 C C . GLU B 1 91 ? -6.88 -17.806 -11.068 1 98.28 91 GLU B C 1
ATOM 1900 O O . GLU B 1 91 ? -6.543 -18.634 -10.219 1 98.28 91 GLU B O 1
ATOM 1905 N N . VAL B 1 92 ? -7.081 -16.532 -10.875 1 98.33 92 VAL B N 1
ATOM 1906 C CA . VAL B 1 92 ? -7.264 -16.011 -9.524 1 98.33 92 VAL B CA 1
ATOM 1907 C C . VAL B 1 92 ? -8.714 -15.574 -9.33 1 98.33 92 VAL B C 1
ATOM 1909 O O . VAL B 1 92 ? -9.268 -14.852 -10.163 1 98.33 92 VAL B O 1
ATOM 1912 N N . ASN B 1 93 ? -9.309 -16.063 -8.228 1 96.93 93 ASN B N 1
ATOM 1913 C CA . ASN B 1 93 ? -10.692 -15.694 -7.946 1 96.93 93 ASN B CA 1
ATOM 1914 C C . ASN B 1 93 ? -10.799 -14.253 -7.456 1 96.93 93 ASN B C 1
ATOM 1916 O O . ASN B 1 93 ? -10.353 -13.934 -6.353 1 96.93 93 ASN B O 1
ATOM 1920 N N . GLN B 1 94 ? -11.437 -13.495 -8.218 1 94.22 94 GLN B N 1
ATOM 1921 C CA . GLN B 1 94 ? -11.475 -12.065 -7.927 1 94.22 94 GLN B CA 1
ATOM 1922 C C . GLN B 1 94 ? -12.31 -11.779 -6.683 1 94.22 94 GLN B C 1
ATOM 1924 O O . GLN B 1 94 ? -12.033 -10.83 -5.947 1 94.22 94 GLN B O 1
ATOM 1929 N N . THR B 1 95 ? -13.312 -12.624 -6.418 1 92.91 95 THR B N 1
ATOM 1930 C CA . THR B 1 95 ? -14.099 -12.466 -5.2 1 92.91 95 THR B CA 1
ATOM 1931 C C . THR B 1 95 ? -13.255 -12.777 -3.967 1 92.91 95 THR B C 1
ATOM 1933 O O . THR B 1 95 ? -13.329 -12.067 -2.962 1 92.91 95 THR B O 1
ATOM 1936 N N . ARG B 1 96 ? -12.439 -13.782 -4.089 1 94.33 96 ARG B N 1
ATOM 1937 C CA . ARG B 1 96 ? -11.579 -14.166 -2.974 1 94.33 96 ARG B CA 1
ATOM 1938 C C . ARG B 1 96 ? -10.466 -13.145 -2.764 1 94.33 96 ARG B C 1
ATOM 1940 O O . ARG B 1 96 ? -9.992 -12.958 -1.641 1 94.33 96 ARG B O 1
ATOM 1947 N N . LEU B 1 97 ? -10.134 -12.428 -3.863 1 93.34 97 LEU B N 1
ATOM 1948 C CA . LEU B 1 97 ? -9.122 -11.38 -3.788 1 93.34 97 LEU B CA 1
ATOM 1949 C C . LEU B 1 97 ? -9.543 -10.288 -2.81 1 93.34 97 LEU B C 1
ATOM 1951 O O . LEU B 1 97 ? -8.712 -9.759 -2.068 1 93.34 97 LEU B O 1
ATOM 1955 N N . LEU B 1 98 ? -10.81 -10.035 -2.771 1 91.03 98 LEU B N 1
ATOM 1956 C CA . LEU B 1 98 ? -11.341 -9.02 -1.868 1 91.03 98 LEU B CA 1
ATOM 1957 C C . LEU B 1 98 ? -11.246 -9.48 -0.417 1 91.03 98 LEU B C 1
ATOM 1959 O O . LEU B 1 98 ? -11.382 -8.673 0.505 1 91.03 98 LEU B O 1
ATOM 1963 N N . HIS B 1 99 ? -11.051 -10.778 -0.266 1 92.23 99 HIS B N 1
ATOM 1964 C CA . HIS B 1 99 ? -10.921 -11.357 1.067 1 92.23 99 HIS B CA 1
ATOM 1965 C C . HIS B 1 99 ? -9.493 -11.822 1.328 1 92.23 99 HIS B C 1
ATOM 1967 O O . HIS B 1 99 ? -9.278 -12.828 2.009 1 92.23 99 HIS B O 1
ATOM 1973 N N . SER B 1 100 ? -8.51 -11.176 0.66 1 93.56 100 SER B N 1
ATOM 1974 C CA . SER B 1 100 ? -7.079 -11.321 0.911 1 93.56 100 SER B CA 1
ATOM 1975 C C . SER B 1 100 ? -6.58 -12.697 0.482 1 93.56 100 SER B C 1
ATOM 1977 O O . SER B 1 100 ? -5.725 -13.287 1.146 1 93.56 100 SER B O 1
ATOM 1979 N N . ASP B 1 101 ? -7.232 -13.233 -0.499 1 95.05 101 ASP B N 1
ATOM 1980 C CA . ASP B 1 101 ? -6.84 -14.524 -1.055 1 95.05 101 ASP B CA 1
ATOM 1981 C C . ASP B 1 101 ? -6.51 -14.405 -2.542 1 95.05 101 ASP B C 1
ATOM 1983 O O . ASP B 1 101 ? -7.412 -14.322 -3.378 1 95.05 101 ASP B O 1
ATOM 1987 N N . ALA B 1 102 ? -5.243 -14.465 -2.843 1 97.39 102 ALA B N 1
ATOM 1988 C CA . ALA B 1 102 ? -4.773 -14.341 -4.22 1 97.39 102 ALA B CA 1
ATOM 1989 C C . ALA B 1 102 ? -4.28 -15.683 -4.755 1 97.39 102 ALA B C 1
ATOM 1991 O O . ALA B 1 102 ? -3.421 -15.729 -5.638 1 97.39 102 ALA B O 1
ATOM 1992 N N . SER B 1 103 ? -4.801 -16.709 -4.248 1 97.45 103 SER B N 1
ATOM 1993 C CA . SER B 1 103 ? -4.371 -18.047 -4.641 1 97.45 103 SER B CA 1
ATOM 1994 C C . SER B 1 103 ? -4.584 -18.28 -6.133 1 97.45 103 SER B C 1
ATOM 1996 O O . SER B 1 103 ? -5.534 -17.757 -6.719 1 97.45 103 SER B O 1
ATOM 1998 N N . LEU B 1 104 ? -3.734 -19.092 -6.688 1 98.6 104 LEU B N 1
ATOM 1999 C CA . LEU B 1 104 ? -3.761 -19.39 -8.115 1 98.6 104 LEU B CA 1
ATOM 2000 C C . LEU B 1 104 ? -4.269 -20.806 -8.366 1 98.6 104 LEU B C 1
ATOM 2002 O O . LEU B 1 104 ? -3.751 -21.766 -7.791 1 98.6 104 LEU B O 1
ATOM 2006 N N . THR B 1 105 ? -5.271 -20.944 -9.156 1 98.63 105 THR B N 1
ATOM 2007 C CA . THR B 1 105 ? -5.726 -22.244 -9.636 1 98.63 105 THR B CA 1
ATOM 2008 C C . THR B 1 105 ? -5.119 -22.56 -11 1 98.63 105 THR B C 1
ATOM 2010 O O . THR B 1 105 ? -5.208 -21.753 -11.928 1 98.63 105 THR B O 1
ATOM 2013 N N . LEU B 1 106 ? -4.437 -23.646 -11.127 1 98.66 106 LEU B N 1
ATOM 2014 C CA . LEU B 1 106 ? -3.973 -24.187 -12.4 1 98.66 106 LEU B CA 1
ATOM 2015 C C . LEU B 1 106 ? -4.815 -25.386 -12.822 1 98.66 106 LEU B C 1
ATOM 2017 O O . LEU B 1 106 ? -4.838 -26.408 -12.133 1 98.66 106 LEU B O 1
ATOM 2021 N N . ARG B 1 107 ? -5.44 -25.225 -13.956 1 98.31 107 ARG B N 1
ATOM 2022 C CA . ARG B 1 107 ? -6.258 -26.324 -14.46 1 98.31 107 ARG B CA 1
ATOM 2023 C C . ARG B 1 107 ? -5.464 -27.2 -15.424 1 98.31 107 ARG B C 1
ATOM 2025 O O . ARG B 1 107 ? -4.618 -26.702 -16.17 1 98.31 107 ARG B O 1
ATOM 2032 N N . ASN B 1 108 ? -5.718 -28.49 -15.428 1 97.55 108 ASN B N 1
ATOM 2033 C CA . ASN B 1 108 ? -5.124 -29.45 -16.352 1 97.55 108 ASN B CA 1
ATOM 2034 C C . ASN B 1 108 ? -3.603 -29.338 -16.375 1 97.55 108 ASN B C 1
ATOM 2036 O O . ASN B 1 108 ? -3.008 -29.129 -17.434 1 97.55 108 ASN B O 1
ATOM 2040 N N . VAL B 1 109 ? -3.028 -29.635 -15.266 1 97.73 109 VAL B N 1
ATOM 2041 C CA . VAL B 1 109 ? -1.597 -29.426 -15.073 1 97.73 109 VAL B CA 1
ATOM 2042 C C . VAL B 1 109 ? -0.809 -30.426 -15.917 1 97.73 109 VAL B C 1
ATOM 2044 O O . VAL B 1 109 ? -1.201 -31.589 -16.038 1 97.73 109 VAL B O 1
ATOM 2047 N N . THR B 1 110 ? 0.327 -29.969 -16.512 1 96.64 110 THR B N 1
ATOM 2048 C CA . THR B 1 110 ? 1.259 -30.793 -17.274 1 96.64 110 THR B CA 1
ATOM 2049 C C . THR B 1 110 ? 2.672 -30.675 -16.708 1 96.64 110 THR B C 1
ATOM 2051 O O . THR B 1 110 ? 2.915 -29.891 -15.789 1 96.64 110 THR B O 1
ATOM 2054 N N . VAL B 1 111 ? 3.596 -31.4 -17.164 1 95.57 111 VAL B N 1
ATOM 2055 C CA . VAL B 1 111 ? 4.981 -31.392 -16.707 1 95.57 111 VAL B CA 1
ATOM 2056 C C . VAL B 1 111 ? 5.591 -30.009 -16.926 1 95.57 111 VAL B C 1
ATOM 2058 O O . VAL B 1 111 ? 6.458 -29.579 -16.163 1 95.57 111 VAL B O 1
ATOM 2061 N N . ARG B 1 112 ? 5.083 -29.251 -17.922 1 95.99 112 ARG B N 1
ATOM 2062 C CA . ARG B 1 112 ? 5.597 -27.921 -18.231 1 95.99 112 ARG B CA 1
ATOM 2063 C C . ARG B 1 112 ? 5.284 -26.939 -17.107 1 95.99 112 ARG B C 1
ATOM 2065 O O . ARG B 1 112 ? 5.855 -25.848 -17.052 1 95.99 112 ARG B O 1
ATOM 2072 N N . ASP B 1 113 ? 4.335 -27.341 -16.299 1 97.75 113 ASP B N 1
ATOM 2073 C CA . ASP B 1 113 ? 3.932 -26.456 -15.211 1 97.75 113 ASP B CA 1
ATOM 2074 C C . ASP B 1 113 ? 4.849 -26.621 -14.001 1 97.75 113 ASP B C 1
ATOM 2076 O O . ASP B 1 113 ? 4.75 -25.864 -13.033 1 97.75 113 ASP B O 1
ATOM 2080 N N . GLU B 1 114 ? 5.674 -27.562 -13.911 1 97.15 114 GLU B N 1
ATOM 2081 C CA . GLU B 1 114 ? 6.582 -27.742 -12.782 1 97.15 114 GLU B CA 1
ATOM 2082 C C . GLU B 1 114 ? 7.471 -26.517 -12.588 1 97.15 114 GLU B C 1
ATOM 2084 O O . GLU B 1 114 ? 7.939 -25.923 -13.562 1 97.15 114 GLU B O 1
ATOM 2089 N N . GLY B 1 115 ? 7.708 -26.211 -11.289 1 97.66 115 GLY B N 1
ATOM 2090 C CA . GLY B 1 115 ? 8.59 -25.089 -11.008 1 97.66 115 GLY B CA 1
ATOM 2091 C C . GLY B 1 115 ? 8.259 -24.381 -9.708 1 97.66 115 GLY B C 1
ATOM 2092 O O . GLY B 1 115 ? 7.499 -24.901 -8.888 1 97.66 115 GLY B O 1
ATOM 2093 N N . THR B 1 116 ? 8.938 -23.327 -9.447 1 97.79 116 THR B N 1
ATOM 2094 C CA . THR B 1 116 ? 8.713 -22.46 -8.296 1 97.79 116 THR B CA 1
ATOM 2095 C C . THR B 1 116 ? 7.865 -21.253 -8.686 1 97.79 116 THR B C 1
ATOM 2097 O O . THR B 1 116 ? 8.237 -20.487 -9.577 1 97.79 116 THR B O 1
ATOM 2100 N N . TYR B 1 117 ? 6.744 -21.198 -8 1 98.02 117 TYR B N 1
ATOM 2101 C CA . TYR B 1 117 ? 5.8 -20.117 -8.263 1 98.02 117 TYR B CA 1
ATOM 2102 C C . TYR B 1 117 ? 5.887 -19.043 -7.185 1 98.02 117 TYR B C 1
ATOM 2104 O O . TYR B 1 117 ? 5.858 -19.349 -5.991 1 98.02 117 TYR B O 1
ATOM 2112 N N . THR B 1 118 ? 5.866 -17.845 -7.618 1 98 118 THR B N 1
ATOM 2113 C CA . THR B 1 118 ? 5.89 -16.727 -6.681 1 98 118 THR B CA 1
ATOM 2114 C C . THR B 1 118 ? 4.717 -15.784 -6.933 1 98 118 THR B C 1
ATOM 2116 O O . THR B 1 118 ? 4.476 -15.375 -8.071 1 98 118 THR B O 1
ATOM 2119 N N . CYS B 1 119 ? 4.047 -15.578 -5.893 1 98.31 119 CYS B N 1
ATOM 2120 C CA . CYS B 1 119 ? 2.953 -14.613 -5.878 1 98.31 119 CYS B CA 1
ATOM 2121 C C . CYS B 1 119 ? 3.412 -13.277 -5.305 1 98.31 119 CYS B C 1
ATOM 2123 O O . CYS B 1 119 ? 3.969 -13.226 -4.207 1 98.31 119 CYS B O 1
ATOM 2125 N N . ARG B 1 120 ? 3.195 -12.241 -6.019 1 96.79 120 ARG B N 1
ATOM 2126 C CA . ARG B 1 120 ? 3.444 -10.885 -5.541 1 96.79 120 ARG B CA 1
ATOM 2127 C C . ARG B 1 120 ? 2.157 -10.068 -5.512 1 96.79 120 ARG B C 1
ATOM 2129 O O . ARG B 1 120 ? 1.476 -9.937 -6.532 1 96.79 120 ARG B O 1
ATOM 2136 N N . ILE B 1 121 ? 1.799 -9.547 -4.365 1 96.16 121 ILE B N 1
ATOM 2137 C CA . ILE B 1 121 ? 0.591 -8.747 -4.191 1 96.16 121 ILE B CA 1
ATOM 2138 C C . ILE B 1 121 ? 0.969 -7.318 -3.808 1 96.16 121 ILE B C 1
ATOM 2140 O O . ILE B 1 121 ? 1.755 -7.105 -2.881 1 96.16 121 ILE B O 1
ATOM 2144 N N . ILE B 1 122 ? 0.43 -6.439 -4.495 1 93.45 122 ILE B N 1
ATOM 2145 C CA . ILE B 1 122 ? 0.65 -5.026 -4.206 1 93.45 122 ILE B CA 1
ATOM 2146 C C . ILE B 1 122 ? -0.667 -4.374 -3.79 1 93.45 122 ILE B C 1
ATOM 2148 O O . ILE B 1 122 ? -1.623 -4.34 -4.568 1 93.45 122 ILE B O 1
ATOM 2152 N N . THR B 1 123 ? -0.783 -3.937 -2.608 1 92.47 123 THR B N 1
ATOM 2153 C CA . THR B 1 123 ? -1.983 -3.299 -2.078 1 92.47 123 THR B CA 1
ATOM 2154 C C . THR B 1 123 ? -1.647 -1.944 -1.462 1 92.47 123 THR B C 1
ATOM 2156 O O . THR B 1 123 ? -0.529 -1.731 -0.988 1 92.47 123 THR B O 1
ATOM 2159 N N . PRO B 1 124 ? -2.666 -1.146 -1.479 1 90.73 124 PRO B N 1
ATOM 2160 C CA . PRO B 1 124 ? -2.442 0.128 -0.791 1 90.73 124 PRO B CA 1
ATOM 2161 C C . PRO B 1 124 ? -2.558 0.007 0.727 1 90.73 124 PRO B C 1
ATOM 2163 O O . PRO B 1 124 ? -3.394 -0.75 1.228 1 90.73 124 PRO B O 1
ATOM 2166 N N . VAL B 1 125 ? -1.73 0.713 1.44 1 89.3 125 VAL B N 1
ATOM 2167 C CA . VAL B 1 125 ? -1.803 0.835 2.892 1 89.3 125 VAL B CA 1
ATOM 2168 C C . VAL B 1 125 ? -1.981 2.302 3.279 1 89.3 125 VAL B C 1
ATOM 2170 O O . VAL B 1 125 ? -1.339 3.184 2.705 1 89.3 125 VAL B O 1
ATOM 2173 N N . VAL B 1 126 ? -2.858 2.502 4.236 1 91.49 126 VAL B N 1
ATOM 2174 C CA . VAL B 1 126 ? -3.122 3.857 4.71 1 91.49 126 VAL B CA 1
ATOM 2175 C C . VAL B 1 126 ? -2.557 4.031 6.117 1 91.49 126 VAL B C 1
ATOM 2177 O O . VAL B 1 126 ? -2.829 3.222 7.007 1 91.49 126 VAL B O 1
ATOM 2180 N N . GLU B 1 127 ? -1.79 4.978 6.312 1 91.74 127 GLU B N 1
ATOM 2181 C CA . GLU B 1 127 ? -1.339 5.414 7.63 1 91.74 127 GLU B CA 1
ATOM 2182 C C . GLU B 1 127 ? -1.816 6.831 7.936 1 91.74 127 GLU B C 1
ATOM 2184 O O . GLU B 1 127 ? -1.834 7.69 7.051 1 91.74 127 GLU B O 1
ATOM 2189 N N . THR B 1 128 ? -2.235 7.01 9.194 1 94.94 128 THR B N 1
ATOM 2190 C CA . THR B 1 128 ? -2.771 8.306 9.593 1 94.94 128 THR B CA 1
ATOM 2191 C C . THR B 1 128 ? -2.041 8.839 10.823 1 94.94 128 THR B C 1
ATOM 2193 O O . THR B 1 128 ? -1.716 8.077 11.736 1 94.94 128 THR B O 1
ATOM 2196 N N . VAL B 1 129 ? -1.726 10.041 10.87 1 95.6 129 VAL B N 1
ATOM 2197 C CA . VAL B 1 129 ? -1.152 10.766 11.999 1 95.6 129 VAL B CA 1
ATOM 2198 C C . VAL B 1 129 ? -1.959 12.035 12.263 1 95.6 129 VAL B C 1
ATOM 2200 O O . VAL B 1 129 ? -2.297 12.768 11.331 1 95.6 129 VAL B O 1
ATOM 2203 N N . THR B 1 130 ? -2.301 12.283 13.525 1 96.32 130 THR B N 1
ATOM 2204 C CA . THR B 1 130 ? -3.087 13.46 13.877 1 96.32 130 THR B CA 1
ATOM 2205 C C . THR B 1 130 ? -2.303 14.373 14.814 1 96.32 130 THR B C 1
ATOM 2207 O O . THR B 1 130 ? -1.634 13.9 15.735 1 96.32 130 THR B O 1
ATOM 2210 N N . ASN B 1 131 ? -2.383 15.6 14.519 1 96.98 131 ASN B N 1
ATOM 2211 C CA . ASN B 1 131 ? -1.74 16.65 15.303 1 96.98 131 ASN B CA 1
ATOM 2212 C C . ASN B 1 131 ? -2.717 17.769 15.65 1 96.98 131 ASN B C 1
ATOM 2214 O O . ASN B 1 131 ? -3.608 18.088 14.86 1 96.98 131 ASN B O 1
ATOM 2218 N N . THR B 1 132 ? -2.518 18.313 16.775 1 97.06 132 THR B N 1
ATOM 2219 C CA . THR B 1 132 ? -3.299 19.493 17.13 1 97.06 132 THR B CA 1
ATOM 2220 C C . THR B 1 132 ? -2.415 20.737 17.161 1 97.06 132 THR B C 1
ATOM 2222 O O . THR B 1 132 ? -1.328 20.718 17.742 1 97.06 132 THR B O 1
ATOM 2225 N N . LEU B 1 133 ? -2.907 21.825 16.531 1 97.68 133 LEU B N 1
ATOM 2226 C CA . LEU B 1 133 ? -2.179 23.089 16.492 1 97.68 133 LEU B CA 1
ATOM 2227 C C . LEU B 1 133 ? -2.972 24.194 17.181 1 97.68 133 LEU B C 1
ATOM 2229 O O . LEU B 1 133 ? -4.132 24.437 16.841 1 97.68 133 LEU B O 1
ATOM 2233 N N . LYS B 1 134 ? -2.359 24.773 18.158 1 95.75 134 LYS B N 1
ATOM 2234 C CA . LYS B 1 134 ? -2.872 25.985 18.79 1 95.75 134 LYS B CA 1
ATOM 2235 C C . LYS B 1 134 ? -2.034 27.201 18.409 1 95.75 134 LYS B C 1
ATOM 2237 O O . LYS B 1 134 ? -0.803 27.139 18.41 1 95.75 134 LYS B O 1
ATOM 2242 N N . VAL B 1 135 ? -2.752 28.262 18.084 1 95.94 135 VAL B N 1
ATOM 2243 C CA . VAL B 1 135 ? -2.067 29.471 17.641 1 95.94 135 VAL B CA 1
ATOM 2244 C C . VAL B 1 135 ? -2.364 30.617 18.606 1 95.94 135 VAL B C 1
ATOM 2246 O O . VAL B 1 135 ? -3.52 30.846 18.97 1 95.94 135 VAL B O 1
ATOM 2249 N N . PHE B 1 136 ? -1.292 31.313 18.924 1 91.83 136 PHE B N 1
ATOM 2250 C CA . PHE B 1 136 ? -1.46 32.4 19.881 1 91.83 136 PHE B CA 1
ATOM 2251 C C . PHE B 1 136 ? -0.781 33.67 19.383 1 91.83 136 PHE B C 1
ATOM 2253 O O . PHE B 1 136 ? 0.126 33.61 18.551 1 91.83 136 PHE B O 1
ATOM 2260 N N . GLY B 1 137 ? -1.338 34.8 19.835 1 88.6 137 GLY B N 1
ATOM 2261 C CA . GLY B 1 137 ? -0.656 36.06 19.584 1 88.6 137 GLY B CA 1
ATOM 2262 C C . GLY B 1 137 ? 0.59 36.242 20.43 1 88.6 137 GLY B C 1
ATOM 2263 O O . GLY B 1 137 ? 0.803 35.509 21.398 1 88.6 137 GLY B O 1
ATOM 2264 N N . MET B 1 138 ? 1.574 37.009 19.947 1 74.87 138 MET B N 1
ATOM 2265 C CA . MET B 1 138 ? 2.837 37.278 20.628 1 74.87 138 MET B CA 1
ATOM 2266 C C . MET B 1 138 ? 2.601 37.641 22.09 1 74.87 138 MET B C 1
ATOM 2268 O O . MET B 1 138 ? 3.363 37.23 22.967 1 74.87 138 MET B O 1
ATOM 2272 N N . ASP 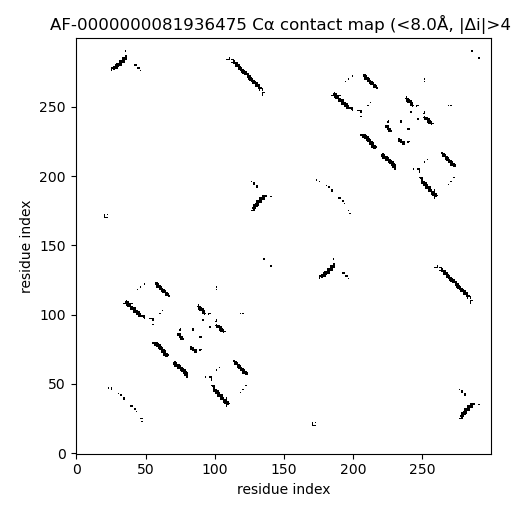B 1 139 ? 1.54 38.36 22.379 1 69.12 139 ASP B N 1
ATOM 2273 C CA . ASP B 1 139 ? 1.325 38.845 23.739 1 69.12 139 ASP B CA 1
ATOM 2274 C C . ASP B 1 139 ? 0.978 37.696 24.683 1 69.12 139 ASP B C 1
ATOM 2276 O O . ASP B 1 139 ? 1.353 37.716 25.857 1 69.12 139 ASP B O 1
ATOM 2280 N N . ILE B 1 140 ? 0.349 36.688 24.273 1 60.14 140 ILE B N 1
ATOM 2281 C CA . ILE B 1 140 ? -0.187 35.64 25.135 1 60.14 140 ILE B CA 1
ATOM 2282 C C . ILE B 1 140 ? 0.922 34.656 25.501 1 60.14 140 ILE B C 1
ATOM 2284 O O . ILE B 1 140 ? 0.939 34.115 26.609 1 60.14 140 ILE B O 1
ATOM 2288 N N . LEU B 1 141 ? 1.841 34.248 24.652 1 59.31 141 LEU B N 1
ATOM 2289 C CA . LEU B 1 141 ? 2.875 33.28 25.002 1 59.31 141 LEU B CA 1
ATOM 2290 C C . LEU B 1 141 ? 3.629 33.719 26.253 1 59.31 141 LEU B C 1
ATOM 2292 O O . LEU B 1 141 ? 4.052 32.881 27.053 1 59.31 141 LEU B O 1
ATOM 2296 N N . LEU B 1 142 ? 3.716 35.032 26.386 1 56.72 142 LEU B N 1
ATOM 2297 C CA . LEU B 1 142 ? 4.404 35.515 27.578 1 56.72 142 LEU B CA 1
ATOM 2298 C C . LEU B 1 142 ? 3.565 35.267 28.827 1 56.72 142 LEU B C 1
ATOM 2300 O O . LEU B 1 142 ? 4.084 35.299 29.945 1 56.72 142 LEU B O 1
ATOM 2304 N N . SER B 1 143 ? 2.321 35.152 28.614 1 55.37 143 SER B N 1
ATOM 2305 C CA . SER B 1 143 ? 1.535 35.043 29.839 1 55.37 143 SER B CA 1
ATOM 2306 C C . SER B 1 143 ? 1.225 33.587 30.169 1 55.37 143 SER B C 1
ATOM 2308 O O . SER B 1 143 ? 0.508 33.302 31.131 1 55.37 143 SER B O 1
ATOM 2310 N N . THR B 1 144 ? 1.48 32.648 29.269 1 56.29 144 THR B N 1
ATOM 2311 C CA . THR B 1 144 ? 1.045 31.297 29.607 1 56.29 144 THR B CA 1
ATOM 2312 C C . THR B 1 144 ? 1.91 30.713 30.72 1 56.29 144 THR B C 1
ATOM 2314 O O . THR B 1 144 ? 3.137 30.685 30.611 1 56.29 144 THR B O 1
ATOM 2317 N N . PRO B 1 145 ? 1.423 30.456 31.864 1 51.39 145 PRO B N 1
ATOM 2318 C CA . PRO B 1 145 ? 2.124 29.855 33.001 1 51.39 145 PRO B CA 1
ATOM 2319 C C . PRO B 1 145 ? 2.782 28.523 32.65 1 51.39 145 PRO B C 1
ATOM 2321 O O . PRO B 1 145 ? 2.272 27.781 31.807 1 51.39 145 PRO B O 1
ATOM 2324 N N . THR B 1 146 ? 4.096 28.394 32.411 1 48.44 146 THR B N 1
ATOM 2325 C CA . THR B 1 146 ? 4.879 27.164 32.438 1 48.44 146 THR B CA 1
ATOM 2326 C C . THR B 1 146 ? 4.224 26.126 33.345 1 48.44 146 THR B C 1
ATOM 2328 O O . THR B 1 146 ? 4.157 26.311 34.562 1 48.44 146 THR B O 1
ATOM 2331 N N . ILE B 1 147 ? 3.215 25.471 32.936 1 41.37 147 ILE B N 1
ATOM 2332 C CA . ILE B 1 147 ? 2.781 24.337 33.744 1 41.37 147 ILE B CA 1
ATOM 2333 C C . ILE B 1 147 ? 3.917 23.323 33.861 1 41.37 147 ILE B C 1
ATOM 2335 O O . ILE B 1 147 ? 4.282 22.674 32.878 1 41.37 147 ILE B O 1
ATOM 2339 N N . ILE B 1 148 ? 5.012 23.507 34.51 1 37.84 148 ILE B N 1
ATOM 2340 C CA . ILE B 1 148 ? 5.962 22.549 35.065 1 37.84 148 ILE B CA 1
ATOM 2341 C C . ILE B 1 148 ? 5.21 21.445 35.804 1 37.84 148 ILE B C 1
ATOM 2343 O O . ILE B 1 148 ? 4.55 21.702 36.813 1 37.84 148 ILE B O 1
ATOM 2347 N N . GLN B 1 149 ? 4.638 20.44 35.043 1 32.41 149 GLN B N 1
ATOM 2348 C CA . GLN B 1 149 ? 4.3 19.238 35.798 1 32.41 149 GLN B CA 1
ATOM 2349 C C . GLN B 1 149 ? 5.512 18.705 36.556 1 32.41 149 GLN B C 1
ATOM 2351 O O . GLN B 1 149 ? 6.533 18.372 35.95 1 32.41 149 GLN B O 1
ATOM 2356 N N . VAL B 1 150 ? 5.666 19.19 37.8 1 27.46 150 VAL B N 1
ATOM 2357 C CA . VAL B 1 150 ? 6.397 18.472 38.839 1 27.46 150 VAL B CA 1
ATOM 2358 C C . VAL B 1 150 ? 5.616 17.227 39.255 1 27.46 150 VAL B C 1
ATOM 2360 O O . VAL B 1 150 ? 4.408 17.295 39.492 1 27.46 150 VAL B O 1
#

Foldseek 3Di:
DPPPDPPPPPPPPPPPPPPPPPPPPPPPVDDDDDDDAQAKDKAWFFDDQDDPPDDQQQKKKWKWWQDPVRDIGTAWIRHRNDIDGDNPQWDADSVCVNVRIRIIMHGRDDPVPDGDMDMDMDHDDDDDDDDDDDDDDPVCVVVDPPPPPD/DPPPPPPPPPPPPPPPPPPPPPPPPPPPVDDDDDDDAQAKDKAWFFDDQDDPPDDQQQKKKWKWWQDPVRDIGTAWIDHRNDIDGDNPQWDADSVCVNVRIRIIMHGRDDPVPDGDMDMDMDHDDDDDDDDDDDDDDPVCVVVDPPPPPD

Sequence (300 aa):
NKRCGLLNKVCLLFMDSVTLCFVTVVSSNTAFYRAVIGSDVILRCLFTELPLQQSLSKITVEWYRVDANRDRNSVYTFEDGRALVKRVGAEVNQTRLLHSDASLTLRNVTVRDEGTYTCRIITPVVETVTNTLKVFGMDILLSTPTIIQVNKRCGLLNKVCLLFMDSVTLCFVTVVSSNTAFYRAVIGSDVILRCLFTELPLQQSLSKITVEWYRVDANRDRNSVYTFEDGRALVKRVGAEVNQTRLLHSDASLTLRNVTVRDEGTYTCRIITPVVETVTNTLKVFGMDILLSTPTIIQV

Solvent-accessible surface area (backbone atoms only — not comparable to full-atom values): 17581 Å² total; per-residue (Å²): 130,92,68,88,77,85,77,76,78,75,76,77,76,77,76,76,78,78,77,80,58,77,67,78,59,75,51,63,52,66,46,81,44,77,42,45,57,63,36,68,48,74,48,78,35,72,55,79,77,65,67,89,82,68,57,63,52,60,36,31,41,37,32,34,33,30,33,96,84,65,48,75,41,71,33,36,37,31,46,69,68,40,77,47,70,65,36,84,55,48,45,62,52,67,73,41,42,77,68,25,30,63,29,37,33,36,43,58,35,45,70,87,65,32,28,39,33,36,39,40,37,36,36,73,43,78,43,52,26,33,34,36,39,46,54,36,54,78,75,48,66,77,66,55,75,81,77,73,87,124,139,84,81,76,79,78,77,77,77,76,74,77,76,78,77,76,78,76,76,78,59,79,69,78,60,73,50,64,52,66,45,81,45,78,42,45,58,63,36,71,48,74,48,79,32,73,54,78,76,68,67,89,82,69,56,64,52,59,36,33,39,38,32,34,33,32,33,95,85,66,48,76,41,71,33,36,35,32,46,70,68,40,77,47,71,64,35,84,57,47,45,62,51,67,74,43,40,77,68,26,29,62,29,38,34,37,42,58,35,46,71,86,65,34,29,40,34,37,36,40,36,36,35,72,43,78,43,52,26,34,33,36,39,45,53,37,54,76,75,49,67,76,64,55,75,80,77,72,86,122

=== Feature glossary ===
The record interleaves many kinds of information about one protein. Here is each kind framed as the question it answers.

Q: What known structures does this most resemble?
A: Structural nearest neighbors (via Foldseek easy-search vs the PDB). Reported per hit: target PDB id, E-value, and alignment TM-score. A TM-score above ~0.5 is the conventional threshold for 'same fold'.

Q: Where is each backbone atom in 3D?
A: The mmCIF table is the protein's shape written out atom by atom. For each backbone N, Cα, C, and carbonyl O, it records an (x, y, z) coordinate triple in Å plus the residue type, chain letter, and residue number.

Q: What are the backbone torsion angles?
A: The φ/ψ torsion pair specifies the backbone conformation at each residue. φ rotates about the N–Cα bond, ψ about the Cα–C bond. Steric clashes forbid most of the (φ, ψ) plane — the allowed regions (α-helix basin, β-sheet basin, left-handed helix) are the Ramachandran-allowed regions.

Q: Which residues are buried vs exposed?
A: Solvent-accessible surface area (SASA) is the area in Å² traced out by the centre of a 1.4 Å probe sphere (a water molecule) rolled over the protein's van der Waals surface (Shrake–Rupley / Lee–Richards construction). Buried residues have near-zero SASA; fully exposed residues can exceed 200 Å². The total SASA scales roughly with the number of surface residues.

Q: How confident is the AlphaFold model at each residue?
A: pLDDT is the predicted lDDT-Cα score: AlphaFold's confidence that the local environment of each residue (all inter-atomic distances within 15 Å) is correctly placed. It is a per-residue number between 0 and 100, with higher meaning more reliable.

Q: What does the local fold look like, residue by residue?
A: 3Di is Foldseek's structural alphabet. Each residue is assigned one of twenty discrete states based on how its Cα sits relative to its spatial (not sequential) neighbors. Aligning 3Di strings finds structural homologs roughly as well as full 3D superposition, but orders of magnitude faster.

Q: How big and how compact is the whole molecule?
A: Radius of gyration (Rg) is the root-mean-square distance of Cα atoms from their centroid — a single number for overall size and compactness. A globular domain of N residues has Rg ≈ 2.2·N^0.38 Å; an extended or disordered chain has a much larger Rg. The Cα contact count is the number of residue pairs whose Cα atoms are within 8 Å and are more than four positions apart in sequence — a standard proxy for tertiary packing density. The bounding box is the smallest axis-aligned box enclosing all Cα atoms.

Q: Which residues are in helices, strands, or loops?
A: DSSP 8-state secondary structure assigns each residue one of H (α-helix), G (3₁₀-helix), I (π-helix), E (extended β-strand), B (isolated β-bridge), T (hydrogen-bonded turn), S (bend), or '-' (coil). The assignment is computed from backbone hydrogen-bond geometry via the Kabsch–Sander algorithm.

Q: How mobile is each atom in the crystal?
A: Crystallographic B-factors measure how much each atom's electron density is smeared out, in Å². They rise in mobile loops and surface residues and fall in the buried interior. In AlphaFold models this column is repurposed to hold pLDDT instead.

Q: What if only a Cα trace is available?
A: P-SEA three-state annotation labels each residue as helix, strand, or coil based purely on the geometry of the Cα trace. It serves as a fallback when the full backbone (and thus DSSP) is unavailable.

Q: What family and function is it annotated with?
A: Database cross-references. InterPro integrates a dozen domain/family signature databases into unified entries with residue-range hits. GO terms attach function/process/location labels with evidence codes. CATH codes position the fold in a four-level structural taxonomy. Organism is the NCBI-taxonomy species name.

Q: Are the domains correctly placed relative to each other?
A: Predicted Aligned Error (PAE) is an AlphaFold confidence matrix: entry (i, j) is the expected error in the position of residue j, in ångströms, when the prediction is superimposed on the true structure at residue i. Low PAE within a block of residues means that block is internally rigid and well-predicted; high PAE between two blocks means their relative placement is uncertain even if each block individually is confident.

Q: What do the diagnostic plots show?
A: Three diagnostic plots accompany the record. The Cα contact map visualizes the tertiary structure as a 2D adjacency matrix (8 Å cutoff, sequence-local contacts suppressed). The Ramachandran plot shows the distribution of backbone (φ, ψ) torsions, with points in the α and β basins reflecting secondary structure content. The PAE plot shows AlphaFold's inter-residue confidence as a color matrix.

Q: What is the amino-acid chain?
A: Primary structure: the covalent order of the twenty standard amino acids along the backbone. Two proteins with the same sequence will (almost always) fold to the same structure; two with 30% identity often share a fold but not the details.

Q: What do the rendered images show?
A: The six renders are orthographic views along the three Cartesian axes in both directions. Representation (cartoon, sticks, or surface) and color scheme (sequence-rainbow or by-chain) vary across proteins so the training set covers all the common visualization conventions.